Protein AF-A0A1X2IJ43-F1 (afdb_monomer)

Radius of gyration: 24.58 Å; Cα contacts (8 Å, |Δi|>4): 86; chains: 1; bounding box: 70×27×73 Å

Secondary structure (DSSP, 8-state):
-PPPP---TTS-HHHHHHHHHHHHHHHHHHHHHHHHHHHS-HHHHHHHHHHH-TT---SSHHHHHHHHHHHHHHHHHHHHHHHHHHHHT--TTHHHHHHHHHHHHHHHHHHHHHHHHHHHHHHHHHHHHTTS---S-TT-----TTHHHHHHHHHHHIIIIIHHHHHHHHHHHHHHHHHHHHHHHHHHHHHHHHT--

Mean predicted aligned error: 13.13 Å

Structure (mmCIF, N/CA/C/O backbone):
data_AF-A0A1X2IJ43-F1
#
_entry.id   AF-A0A1X2IJ43-F1
#
loop_
_atom_site.group_PDB
_atom_site.id
_atom_site.type_symbol
_atom_site.label_atom_id
_atom_site.label_alt_id
_atom_site.label_comp_id
_atom_site.label_asym_id
_atom_site.label_entity_id
_atom_site.label_seq_id
_atom_site.pdbx_PDB_ins_code
_atom_site.Cartn_x
_atom_site.Cartn_y
_atom_site.Cartn_z
_atom_site.occupancy
_atom_site.B_iso_or_equiv
_atom_site.auth_seq_id
_atom_site.auth_comp_id
_atom_site.auth_asym_id
_atom_site.auth_atom_id
_atom_site.pdbx_PDB_model_num
ATOM 1 N N . MET A 1 1 ? -5.324 -13.827 33.622 1.00 35.94 1 MET A N 1
ATOM 2 C CA . MET A 1 1 ? -4.659 -12.522 33.829 1.00 35.94 1 MET A CA 1
ATOM 3 C C . MET A 1 1 ? -4.116 -12.050 32.489 1.00 35.94 1 MET A C 1
ATOM 5 O O . MET A 1 1 ? -3.106 -12.569 32.036 1.00 35.94 1 MET A O 1
ATOM 9 N N . GLY A 1 2 ? -4.842 -11.166 31.801 1.00 44.34 2 GLY A N 1
ATOM 10 C CA . GLY A 1 2 ? -4.399 -10.603 30.524 1.00 44.34 2 GLY A CA 1
ATOM 11 C C . GLY A 1 2 ? -3.337 -9.533 30.762 1.00 44.34 2 GLY A C 1
ATOM 12 O O . GLY A 1 2 ? -3.554 -8.608 31.542 1.00 44.34 2 GLY A O 1
ATOM 13 N N . SER A 1 3 ? -2.177 -9.676 30.128 1.00 54.75 3 SER A N 1
ATOM 14 C CA . SER A 1 3 ? -1.118 -8.665 30.118 1.00 54.75 3 SER A CA 1
ATOM 15 C C . SER A 1 3 ? -1.666 -7.325 29.615 1.00 54.75 3 SER A C 1
ATOM 17 O O . SER A 1 3 ? -2.206 -7.269 28.508 1.00 54.75 3 SER A O 1
ATOM 19 N N . ARG A 1 4 ? -1.519 -6.254 30.408 1.00 51.41 4 ARG A N 1
ATOM 20 C CA . ARG A 1 4 ? -1.932 -4.896 30.018 1.00 51.41 4 ARG A CA 1
ATOM 21 C C . ARG A 1 4 ? -1.222 -4.503 28.714 1.00 51.41 4 ARG A C 1
ATOM 23 O O . ARG A 1 4 ? 0.007 -4.592 28.664 1.00 51.41 4 ARG A O 1
ATOM 30 N N . PRO A 1 5 ? -1.944 -4.082 27.662 1.00 53.72 5 PRO A N 1
ATOM 31 C CA . PRO A 1 5 ? -1.306 -3.668 26.421 1.00 53.72 5 PRO A CA 1
ATOM 32 C C . PRO A 1 5 ? -0.446 -2.420 26.668 1.00 53.72 5 PRO A C 1
ATOM 34 O O . PRO A 1 5 ? -0.910 -1.445 27.259 1.00 53.72 5 PRO A O 1
ATOM 37 N N . LEU A 1 6 ? 0.813 -2.462 26.219 1.00 52.22 6 LEU A N 1
ATOM 38 C CA . LEU A 1 6 ? 1.743 -1.330 26.254 1.00 52.22 6 LEU A CA 1
ATOM 39 C C . LEU A 1 6 ? 1.101 -0.114 25.571 1.00 52.22 6 LEU A C 1
ATOM 41 O O . LEU A 1 6 ? 0.804 -0.137 24.374 1.00 52.22 6 LEU A O 1
ATOM 45 N N . ILE A 1 7 ? 0.868 0.936 26.358 1.00 49.16 7 ILE A N 1
ATOM 46 C CA . ILE A 1 7 ? 0.220 2.177 25.937 1.00 49.16 7 ILE A CA 1
ATOM 47 C C . ILE A 1 7 ? 1.183 2.938 25.020 1.00 49.16 7 ILE A C 1
ATOM 49 O O . ILE A 1 7 ? 1.989 3.748 25.464 1.00 49.16 7 ILE A O 1
ATOM 53 N N . TYR A 1 8 ? 1.095 2.693 23.715 1.00 49.19 8 TYR A N 1
ATOM 54 C CA . TYR A 1 8 ? 1.646 3.602 22.716 1.00 49.19 8 TYR A CA 1
ATOM 55 C C . TYR A 1 8 ? 0.550 4.595 22.317 1.00 49.19 8 TYR A C 1
ATOM 57 O O . TYR A 1 8 ? -0.189 4.363 21.364 1.00 49.19 8 TYR A O 1
ATOM 65 N N . CYS A 1 9 ? 0.468 5.723 23.028 1.00 45.56 9 CYS A N 1
ATOM 66 C CA . CYS A 1 9 ? -0.446 6.851 22.771 1.00 45.56 9 CYS A CA 1
ATOM 67 C C . CYS A 1 9 ? -0.316 7.515 21.378 1.00 45.56 9 CYS A C 1
ATOM 69 O O . CYS A 1 9 ? -0.955 8.533 21.127 1.00 45.56 9 CYS A O 1
ATOM 71 N N . CYS A 1 10 ? 0.503 6.992 20.460 1.00 48.97 10 CYS A N 1
ATOM 72 C CA . CYS A 1 10 ? 1.094 7.811 19.398 1.00 48.97 10 CYS A CA 1
ATOM 73 C C . CYS A 1 10 ? 0.690 7.452 17.963 1.00 48.97 10 CYS A C 1
ATOM 75 O O . CYS A 1 10 ? 1.359 7.895 17.038 1.00 48.97 10 CYS A O 1
ATOM 77 N N . VAL A 1 11 ? -0.400 6.716 17.733 1.00 53.66 11 VAL A N 1
ATOM 78 C CA . VAL A 1 11 ? -1.142 6.953 16.482 1.00 53.66 11 VAL A CA 1
ATOM 79 C C . VAL A 1 11 ? -2.466 7.588 16.866 1.00 53.66 11 VAL A C 1
ATOM 81 O O . VAL A 1 11 ? -3.454 6.875 17.064 1.00 53.66 11 VAL A O 1
ATOM 84 N N . PRO A 1 12 ? -2.498 8.927 17.042 1.00 66.50 12 PRO A N 1
ATOM 85 C CA . PRO A 1 12 ? -3.766 9.623 17.158 1.00 66.50 12 PRO A CA 1
ATOM 86 C C . PRO A 1 12 ? -4.621 9.194 15.969 1.00 66.50 12 PRO A C 1
ATOM 88 O O . PRO A 1 12 ? -4.111 9.027 14.869 1.00 66.50 12 PRO A O 1
ATOM 91 N N . ARG A 1 13 ? -5.914 8.972 16.188 1.00 70.44 13 ARG A N 1
ATOM 92 C CA . ARG A 1 13 ? -6.902 8.550 15.177 1.00 70.44 13 ARG A CA 1
ATOM 93 C C . ARG A 1 13 ? -6.705 9.189 13.793 1.00 70.44 13 ARG A C 1
ATOM 95 O O . ARG A 1 13 ? -6.872 8.506 12.788 1.00 70.44 13 ARG A O 1
ATOM 102 N N . ALA A 1 14 ? -6.300 10.460 13.760 1.00 76.75 14 ALA A N 1
ATOM 103 C CA . ALA A 1 14 ? -5.905 11.176 12.552 1.00 76.75 14 ALA A CA 1
ATOM 104 C C . ALA A 1 14 ? -4.794 10.462 11.760 1.00 76.75 14 ALA A C 1
ATOM 106 O O . ALA A 1 14 ? -4.945 10.273 10.567 1.00 76.75 14 ALA A O 1
ATOM 107 N N . GLY A 1 15 ? -3.733 9.978 12.406 1.00 78.62 15 GLY A N 1
ATOM 108 C CA . GLY A 1 15 ? -2.659 9.217 11.770 1.00 78.62 15 GLY A CA 1
ATOM 109 C C . GLY A 1 15 ? -3.138 7.919 11.118 1.00 78.62 15 GLY A C 1
ATOM 110 O O . GLY A 1 15 ? -2.782 7.662 9.974 1.00 78.62 15 GLY A O 1
ATOM 111 N N . MET A 1 16 ? -3.999 7.131 11.779 1.00 78.69 16 MET A N 1
ATOM 112 C CA . MET A 1 16 ? -4.565 5.924 11.151 1.00 78.69 16 MET A CA 1
ATOM 113 C C . MET A 1 16 ? -5.413 6.280 9.930 1.00 78.69 16 MET A C 1
ATOM 115 O O . MET A 1 16 ? -5.285 5.632 8.897 1.00 78.69 16 MET A O 1
ATOM 119 N N . MET A 1 17 ? -6.255 7.312 10.036 1.00 84.00 17 MET A N 1
ATOM 120 C CA . MET A 1 17 ? -7.081 7.781 8.923 1.00 84.00 17 MET A CA 1
ATOM 121 C C . MET A 1 17 ? -6.222 8.274 7.757 1.00 84.00 17 MET A C 1
ATOM 123 O O . MET A 1 17 ? -6.401 7.815 6.638 1.00 84.00 17 MET A O 1
ATOM 127 N N . THR A 1 18 ? -5.256 9.153 8.017 1.00 85.88 18 THR A N 1
ATOM 128 C CA . THR A 1 18 ? -4.372 9.719 6.995 1.00 85.88 18 THR A CA 1
ATOM 129 C C . THR A 1 18 ? -3.562 8.631 6.300 1.00 85.88 18 THR A C 1
ATOM 131 O O . THR A 1 18 ? -3.515 8.600 5.077 1.00 85.88 18 THR A O 1
ATOM 134 N N . LEU A 1 19 ? -2.970 7.698 7.049 1.00 83.50 19 LEU A N 1
ATOM 135 C CA . LEU A 1 19 ? -2.156 6.626 6.472 1.00 83.50 19 LEU A CA 1
ATOM 136 C C . LEU A 1 19 ? -2.996 5.633 5.666 1.00 83.50 19 LEU A C 1
ATOM 138 O O . LEU A 1 19 ? -2.624 5.290 4.551 1.00 83.50 19 LEU A O 1
ATOM 142 N N . THR A 1 20 ? -4.145 5.198 6.190 1.00 86.38 20 THR A N 1
ATOM 143 C CA . THR A 1 20 ? -5.038 4.297 5.440 1.00 86.38 20 THR A CA 1
ATOM 144 C C . THR A 1 20 ? -5.637 4.980 4.214 1.00 86.38 20 THR A C 1
ATOM 146 O O . THR A 1 20 ? -5.765 4.344 3.178 1.00 86.38 20 THR A O 1
ATOM 149 N N . PHE A 1 21 ? -5.924 6.280 4.277 1.00 89.25 21 PHE A N 1
ATOM 150 C CA . PHE A 1 21 ? -6.339 7.058 3.112 1.00 89.25 21 PHE A CA 1
ATOM 151 C C . PHE A 1 21 ? -5.238 7.138 2.048 1.00 89.25 21 PHE A C 1
ATOM 153 O O . PHE A 1 21 ? -5.502 6.848 0.884 1.00 89.25 21 PHE A O 1
ATOM 160 N N . TRP A 1 22 ? -4.002 7.464 2.443 1.00 88.12 22 TRP A N 1
ATOM 161 C CA . TRP A 1 22 ? -2.863 7.502 1.523 1.00 88.12 22 TRP A CA 1
ATOM 162 C C . TRP A 1 22 ? -2.595 6.142 0.887 1.00 88.12 22 TRP A C 1
ATOM 164 O O . TRP A 1 22 ? -2.439 6.075 -0.326 1.00 88.12 22 TRP A O 1
ATOM 174 N N . TYR A 1 23 ? -2.613 5.055 1.662 1.00 86.25 23 TYR A N 1
ATOM 175 C CA . TYR A 1 23 ? -2.460 3.717 1.094 1.00 86.25 23 TYR A CA 1
ATOM 176 C C . TYR A 1 23 ? -3.622 3.338 0.172 1.00 86.25 23 TYR A C 1
ATOM 178 O O . TYR A 1 23 ? -3.393 2.722 -0.863 1.00 86.25 23 TYR A O 1
ATOM 186 N N . GLY A 1 24 ? -4.857 3.735 0.488 1.00 87.50 24 GLY A N 1
ATOM 187 C CA . GLY A 1 24 ? -5.989 3.571 -0.427 1.00 87.50 24 GLY A CA 1
ATOM 188 C C . GLY A 1 24 ? -5.734 4.265 -1.766 1.00 87.50 24 GLY A C 1
ATOM 189 O O . GLY A 1 24 ? -5.860 3.641 -2.820 1.00 87.50 24 GLY A O 1
ATOM 190 N N . LEU A 1 25 ? -5.276 5.522 -1.721 1.00 87.56 25 LEU A N 1
ATOM 191 C CA . LEU A 1 25 ? -4.920 6.293 -2.912 1.00 87.56 25 LEU A CA 1
ATOM 192 C C . LEU A 1 25 ? -3.783 5.656 -3.712 1.00 87.56 25 LEU A C 1
ATOM 194 O O . LEU A 1 25 ? -3.892 5.591 -4.929 1.00 87.56 25 LEU A O 1
ATOM 198 N N . THR A 1 26 ? -2.720 5.159 -3.074 1.00 83.25 26 THR A N 1
ATOM 199 C CA . THR A 1 26 ? -1.593 4.560 -3.812 1.00 83.25 26 THR A CA 1
ATOM 200 C C . THR A 1 26 ? -1.998 3.300 -4.574 1.00 83.25 26 THR A C 1
ATOM 202 O O . THR A 1 26 ? -1.535 3.107 -5.691 1.00 83.25 26 THR A O 1
ATOM 205 N N . HIS A 1 27 ? -2.893 2.471 -4.021 1.00 81.69 27 HIS A N 1
ATOM 206 C CA . HIS A 1 27 ? -3.399 1.289 -4.737 1.00 81.69 27 HIS A CA 1
ATOM 207 C C . HIS A 1 27 ? -4.373 1.666 -5.863 1.00 81.69 27 HIS A C 1
ATOM 209 O O . HIS A 1 27 ? -4.464 0.963 -6.864 1.00 81.69 27 HIS A O 1
ATOM 215 N N . TRP A 1 28 ? -5.084 2.789 -5.731 1.00 81.94 28 TRP A N 1
ATOM 216 C CA . TRP A 1 28 ? -5.953 3.315 -6.788 1.00 81.94 28 TRP A CA 1
ATOM 217 C C . TRP A 1 28 ? -5.195 4.104 -7.861 1.00 81.94 28 TRP A C 1
ATOM 219 O O . TRP A 1 28 ? -5.675 4.220 -8.985 1.00 81.94 28 TRP A O 1
ATOM 229 N N . PHE A 1 29 ? -4.007 4.624 -7.556 1.00 77.31 29 PHE A N 1
ATOM 230 C CA . PHE A 1 29 ? -3.202 5.384 -8.510 1.00 77.31 29 PHE A CA 1
ATOM 231 C C . PHE A 1 29 ? -2.789 4.535 -9.722 1.00 77.31 29 PHE A C 1
ATOM 233 O O . PHE A 1 29 ? -2.820 5.030 -10.845 1.00 77.31 29 PHE A O 1
ATOM 240 N N . GLY A 1 30 ? -2.510 3.240 -9.526 1.00 67.62 30 GLY A N 1
ATOM 241 C CA . GLY A 1 30 ? -2.270 2.307 -10.634 1.00 67.62 30 GLY A CA 1
ATOM 242 C C . GLY A 1 30 ? -3.456 2.213 -11.603 1.00 67.62 30 GLY A C 1
ATOM 243 O O . GLY A 1 30 ? -3.269 2.228 -12.815 1.00 67.62 30 GLY A O 1
ATOM 244 N N . LEU A 1 31 ? -4.689 2.241 -11.087 1.00 68.12 31 LEU A N 1
ATOM 245 C CA . LEU A 1 31 ? -5.899 2.256 -11.916 1.00 68.12 31 LEU A CA 1
ATOM 246 C C . LEU A 1 31 ? -6.091 3.580 -12.647 1.00 68.12 31 LEU A C 1
ATOM 248 O O . LEU A 1 31 ? -6.601 3.582 -13.760 1.00 68.12 31 LEU A O 1
ATOM 252 N N . PHE A 1 32 ? -5.685 4.699 -12.046 1.00 69.88 32 PHE A N 1
ATOM 253 C CA . PHE A 1 32 ? -5.695 5.991 -12.728 1.00 69.88 32 PHE A CA 1
ATOM 254 C C . PHE A 1 32 ? -4.740 5.984 -13.927 1.00 69.88 32 PHE A C 1
ATOM 256 O O . PHE A 1 32 ? -5.116 6.437 -15.004 1.00 69.88 32 PHE A O 1
ATOM 263 N N . ILE A 1 33 ? -3.549 5.395 -13.771 1.00 69.19 33 ILE A N 1
ATOM 264 C CA . ILE A 1 33 ? -2.612 5.195 -14.882 1.00 69.19 33 ILE A CA 1
ATOM 265 C C . ILE A 1 33 ? -3.231 4.284 -15.949 1.00 69.19 33 ILE A C 1
ATOM 267 O O . ILE A 1 33 ? -3.236 4.657 -17.115 1.00 69.19 33 ILE A O 1
ATOM 271 N N . ILE A 1 34 ? -3.821 3.145 -15.575 1.00 67.88 34 ILE A N 1
ATOM 272 C CA . ILE A 1 34 ? -4.476 2.233 -16.531 1.00 67.88 34 ILE A CA 1
ATOM 273 C C . ILE A 1 34 ? -5.639 2.919 -17.257 1.00 67.88 34 ILE A C 1
ATOM 275 O O . ILE A 1 34 ? -5.764 2.793 -18.469 1.00 67.88 34 ILE A O 1
ATOM 279 N N . ALA A 1 35 ? -6.472 3.682 -16.550 1.00 70.88 35 ALA A N 1
ATOM 280 C CA . ALA A 1 35 ? -7.581 4.420 -17.147 1.00 70.88 35 ALA A CA 1
ATOM 281 C C . ALA A 1 35 ? -7.091 5.486 -18.138 1.00 70.88 35 ALA A C 1
ATOM 283 O O . ALA A 1 35 ? -7.687 5.648 -19.200 1.00 70.88 35 ALA A O 1
ATOM 284 N N . ILE A 1 36 ? -5.984 6.171 -17.824 1.00 73.25 36 ILE A N 1
ATOM 285 C CA . ILE A 1 36 ? -5.318 7.077 -18.765 1.00 73.25 36 ILE A CA 1
ATOM 286 C C . ILE A 1 36 ? -4.818 6.294 -19.980 1.00 73.25 36 ILE A C 1
ATOM 288 O O . ILE A 1 36 ? -5.098 6.697 -21.103 1.00 73.25 36 ILE A O 1
ATOM 292 N N . LEU A 1 37 ? -4.140 5.163 -19.779 1.00 65.94 37 LEU A N 1
ATOM 293 C CA . LEU A 1 37 ? -3.613 4.340 -20.870 1.00 65.94 37 LEU A CA 1
ATOM 294 C C . LEU A 1 37 ? -4.722 3.807 -21.789 1.00 65.94 37 LEU A C 1
ATOM 296 O O . LEU A 1 37 ? -4.549 3.811 -23.000 1.00 65.94 37 LEU A O 1
ATOM 300 N N . LEU A 1 38 ? -5.875 3.421 -21.236 1.00 68.69 38 LEU A N 1
ATOM 301 C CA . LEU A 1 38 ? -7.055 2.990 -21.998 1.00 68.69 38 LEU A CA 1
ATOM 302 C C . LEU A 1 38 ? -7.777 4.143 -22.709 1.00 68.69 38 LEU A C 1
ATOM 304 O O . LEU A 1 38 ? -8.568 3.898 -23.615 1.00 68.69 38 LEU A O 1
ATOM 308 N N . SER A 1 39 ? -7.536 5.390 -22.295 1.00 76.06 39 SER A N 1
ATOM 309 C CA . SER A 1 39 ? -8.071 6.586 -22.960 1.00 76.06 39 SER A CA 1
ATOM 310 C C . SER A 1 39 ? -7.199 7.083 -24.119 1.00 76.06 39 SER A C 1
ATOM 312 O O . SER A 1 39 ? -7.614 7.982 -24.852 1.00 76.06 39 SER A O 1
ATOM 314 N N . LEU A 1 40 ? -6.001 6.513 -24.286 1.00 77.75 40 LEU A N 1
ATOM 315 C CA . LEU A 1 40 ? -5.116 6.801 -25.410 1.00 77.75 40 LEU A CA 1
ATOM 316 C C . LEU A 1 40 ? -5.647 6.156 -26.696 1.00 77.75 40 LEU A C 1
ATOM 318 O O . LEU A 1 40 ? -6.323 5.127 -26.663 1.00 77.75 40 LEU A O 1
ATOM 322 N N . SER A 1 41 ? -5.308 6.739 -27.849 1.00 77.25 41 SER A N 1
ATOM 323 C CA . SER A 1 41 ? -5.529 6.054 -29.126 1.00 77.25 41 SER A CA 1
ATOM 324 C C . SER A 1 41 ? -4.666 4.790 -29.210 1.00 77.25 41 SER A C 1
ATOM 326 O O . SER A 1 41 ? -3.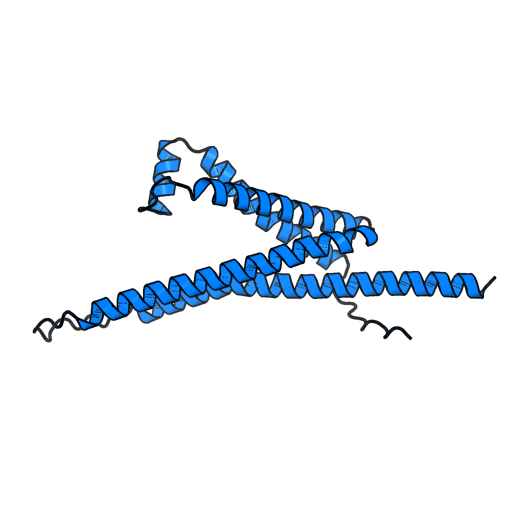624 4.691 -28.561 1.00 77.25 41 SER A O 1
ATOM 328 N N . GLU A 1 42 ? -5.069 3.826 -30.038 1.00 73.62 42 GLU A N 1
ATOM 329 C CA . GLU A 1 42 ? -4.359 2.548 -30.201 1.00 73.62 42 GLU A CA 1
ATOM 330 C C . GLU A 1 42 ? -2.868 2.744 -30.548 1.00 73.62 42 GLU A C 1
ATOM 332 O O . GLU A 1 42 ? -1.999 2.085 -29.980 1.00 73.62 42 GLU A O 1
ATOM 337 N N . GLU A 1 43 ? -2.550 3.738 -31.385 1.00 73.19 43 GLU A N 1
ATOM 338 C CA . GLU A 1 43 ? -1.171 4.110 -31.735 1.00 73.19 43 GLU A CA 1
ATOM 339 C C . GLU A 1 43 ? -0.364 4.634 -30.537 1.00 73.19 43 GLU A C 1
ATOM 341 O O . GLU A 1 43 ? 0.803 4.280 -30.361 1.00 73.19 43 GLU A O 1
ATOM 346 N N . GLN A 1 44 ? -0.978 5.464 -29.690 1.00 74.06 44 GLN A N 1
ATOM 347 C CA . GLN A 1 44 ? -0.339 6.012 -28.493 1.00 74.06 44 GLN A CA 1
ATOM 348 C C . GLN A 1 44 ? -0.125 4.929 -27.435 1.00 74.06 44 GLN A C 1
ATOM 350 O O . GLN A 1 44 ? 0.931 4.883 -26.807 1.00 74.06 44 GLN A O 1
ATOM 355 N N . PHE A 1 45 ? -1.097 4.033 -27.266 1.00 70.12 45 PHE A N 1
ATOM 356 C CA . PHE A 1 45 ? -0.985 2.895 -26.363 1.00 70.12 45 PHE A CA 1
ATOM 357 C C . PHE A 1 45 ? 0.146 1.949 -26.789 1.00 70.12 45 PHE A C 1
ATOM 359 O O . PHE A 1 45 ? 0.994 1.604 -25.968 1.00 70.12 45 PHE A O 1
ATOM 366 N N . LEU A 1 46 ? 0.221 1.592 -28.077 1.00 67.31 46 LEU A N 1
ATOM 367 C CA . LEU A 1 46 ? 1.296 0.757 -28.624 1.00 67.31 46 LEU A CA 1
ATOM 368 C C . LEU A 1 46 ? 2.674 1.425 -28.500 1.00 67.31 46 LEU A C 1
ATOM 370 O O . LEU A 1 46 ? 3.656 0.745 -28.201 1.00 67.31 46 LEU A O 1
ATOM 374 N N . TRP A 1 47 ? 2.757 2.748 -28.678 1.00 72.56 47 TRP A N 1
ATOM 375 C CA . TRP A 1 47 ? 3.994 3.505 -28.467 1.00 72.56 47 TRP A CA 1
ATOM 376 C C . TRP A 1 47 ? 4.454 3.472 -27.003 1.00 72.56 47 TRP A C 1
ATOM 378 O O . TRP A 1 47 ? 5.616 3.163 -26.743 1.00 72.56 47 TRP A O 1
ATOM 388 N N . VAL A 1 48 ? 3.550 3.723 -26.046 1.00 64.62 48 VAL A N 1
ATOM 389 C CA . VAL A 1 48 ? 3.865 3.635 -24.609 1.00 64.62 48 VAL A CA 1
ATOM 390 C C . VAL A 1 48 ? 4.264 2.210 -24.235 1.00 64.62 48 VAL A C 1
ATOM 392 O O . VAL A 1 48 ? 5.273 2.016 -23.560 1.00 64.62 48 VAL A O 1
ATOM 395 N N . LYS A 1 49 ? 3.521 1.208 -24.716 1.00 65.69 49 LYS A N 1
ATOM 396 C CA . LYS A 1 49 ? 3.804 -0.200 -24.440 1.00 65.69 49 LYS A CA 1
ATOM 397 C C . LYS A 1 49 ? 5.202 -0.596 -24.922 1.00 65.69 49 LYS A C 1
ATOM 399 O O . LYS A 1 49 ? 5.952 -1.180 -24.156 1.00 65.69 49 LYS A O 1
ATOM 404 N N . LYS A 1 50 ? 5.592 -0.184 -26.132 1.00 65.19 50 LYS A N 1
ATOM 405 C CA . LYS A 1 50 ? 6.919 -0.460 -26.707 1.00 65.19 50 LYS A CA 1
ATOM 406 C C . LYS A 1 50 ? 8.079 0.208 -25.954 1.00 65.19 50 LYS A C 1
ATOM 408 O O . LYS A 1 50 ? 9.207 -0.266 -26.037 1.00 65.19 50 LYS A O 1
ATOM 413 N N . ILE A 1 51 ? 7.825 1.315 -25.252 1.00 67.00 51 ILE A N 1
ATOM 414 C CA . ILE A 1 51 ? 8.822 1.968 -24.385 1.00 67.00 51 ILE A CA 1
ATOM 415 C C . ILE A 1 51 ? 8.980 1.213 -23.066 1.00 67.00 51 ILE A C 1
ATOM 417 O O . ILE A 1 51 ? 10.091 1.117 -22.551 1.00 67.00 51 ILE A O 1
ATOM 421 N N . VAL A 1 52 ? 7.869 0.732 -22.506 1.00 61.44 52 VAL A N 1
ATOM 422 C CA . VAL A 1 52 ? 7.844 0.069 -21.198 1.00 61.44 52 VAL A CA 1
ATOM 423 C C . VAL A 1 52 ? 8.340 -1.371 -21.296 1.00 61.44 52 VAL A C 1
ATOM 425 O O . VAL A 1 52 ? 9.122 -1.785 -20.446 1.00 61.44 52 VAL A O 1
ATOM 428 N N . ASP A 1 53 ? 7.927 -2.102 -22.330 1.00 62.53 53 ASP A N 1
ATOM 429 C CA . ASP A 1 53 ? 8.351 -3.478 -22.564 1.00 62.53 53 ASP A CA 1
ATOM 430 C C . ASP A 1 53 ? 8.477 -3.770 -24.076 1.00 62.53 53 ASP A C 1
ATOM 432 O O . ASP A 1 53 ? 7.480 -4.023 -24.763 1.00 62.53 53 ASP A O 1
ATOM 436 N N . PRO A 1 54 ? 9.692 -3.656 -24.643 1.00 59.25 54 PRO A N 1
ATOM 437 C CA . PRO A 1 54 ? 9.917 -3.825 -26.075 1.00 59.25 54 PRO A CA 1
ATOM 438 C C . PRO A 1 54 ? 9.823 -5.282 -26.561 1.00 59.25 54 PRO A C 1
ATOM 440 O O . PRO A 1 54 ? 9.674 -5.476 -27.770 1.00 59.25 54 PRO A O 1
ATOM 443 N N . ASP A 1 55 ? 9.881 -6.275 -25.662 1.00 58.16 55 ASP A N 1
ATOM 444 C CA . ASP A 1 55 ? 9.936 -7.711 -25.993 1.00 58.16 55 ASP A CA 1
ATOM 445 C C . ASP A 1 55 ? 8.630 -8.474 -25.673 1.00 58.16 55 ASP A C 1
ATOM 447 O O . ASP A 1 55 ? 8.544 -9.683 -25.905 1.00 58.16 55 ASP A O 1
ATOM 451 N N . ASP A 1 56 ? 7.601 -7.783 -25.174 1.00 58.50 56 ASP A N 1
ATOM 452 C CA . ASP A 1 56 ? 6.366 -8.397 -24.681 1.00 58.50 56 ASP A CA 1
ATOM 453 C C . ASP A 1 56 ? 5.523 -9.037 -25.805 1.00 58.50 56 ASP A C 1
ATOM 455 O O . ASP A 1 56 ? 4.888 -8.358 -26.625 1.00 58.50 56 ASP A O 1
ATOM 459 N N . GLN A 1 57 ? 5.498 -10.373 -25.843 1.00 55.28 57 GLN A N 1
ATOM 460 C CA . GLN A 1 57 ? 4.563 -11.139 -26.663 1.00 55.28 57 GLN A CA 1
ATOM 461 C C . GLN A 1 57 ? 3.267 -11.322 -25.881 1.00 55.28 57 GLN A C 1
ATOM 463 O O . GLN A 1 57 ? 3.246 -11.989 -24.856 1.00 55.28 57 GLN A O 1
ATOM 468 N N . LEU A 1 58 ? 2.181 -10.753 -26.406 1.00 50.94 58 LEU A N 1
ATOM 469 C CA . LEU A 1 58 ? 0.829 -10.795 -25.848 1.00 50.94 58 LEU A CA 1
ATOM 470 C C . LEU A 1 58 ? 0.351 -12.254 -25.634 1.00 50.94 58 LEU A C 1
ATOM 472 O O . LEU A 1 58 ? -0.295 -12.833 -26.506 1.00 50.94 58 LEU A O 1
ATOM 476 N N . GLY A 1 59 ? 0.686 -12.876 -24.504 1.00 51.19 59 GLY A N 1
ATOM 477 C CA . GLY A 1 59 ? 0.398 -14.287 -24.248 1.00 51.19 59 GLY A CA 1
ATOM 478 C C . GLY A 1 59 ? 0.382 -14.611 -22.759 1.00 51.19 59 GLY A C 1
ATOM 479 O O . GLY A 1 59 ? 1.313 -14.251 -22.061 1.00 51.19 59 GLY A O 1
ATOM 480 N N . GLU A 1 60 ? -0.695 -15.276 -22.315 1.00 51.34 60 GLU A N 1
ATOM 481 C CA . GLU A 1 60 ? -1.021 -15.816 -20.970 1.00 51.34 60 GLU A CA 1
ATOM 482 C C . GLU A 1 60 ? -0.879 -14.899 -19.732 1.00 51.34 60 GLU A C 1
ATOM 484 O O . GLU A 1 60 ? -1.757 -14.938 -18.865 1.00 51.34 60 GLU A O 1
ATOM 489 N N . ASP A 1 61 ? 0.108 -14.011 -19.671 1.00 57.22 61 ASP A N 1
ATOM 490 C CA . ASP A 1 61 ? 0.386 -13.104 -18.550 1.00 57.22 61 ASP A CA 1
ATOM 491 C C . ASP A 1 61 ? -0.708 -12.039 -18.358 1.00 57.22 61 ASP A C 1
ATOM 493 O O . ASP A 1 61 ? -0.962 -11.572 -17.248 1.00 57.22 61 ASP A O 1
ATOM 497 N N . THR A 1 62 ? -1.490 -11.757 -19.404 1.00 62.31 62 THR A N 1
ATOM 498 C CA . THR A 1 62 ? -2.543 -10.730 -19.374 1.00 62.31 62 THR A CA 1
ATOM 499 C C . THR A 1 62 ? -3.633 -11.026 -18.336 1.00 62.31 62 THR A C 1
ATOM 501 O O . THR A 1 62 ? -4.185 -10.109 -17.731 1.00 62.31 62 THR A O 1
ATOM 504 N N . LEU A 1 63 ? -3.967 -12.303 -18.101 1.00 61.75 63 LEU A N 1
ATOM 505 C CA . LEU A 1 63 ? -4.988 -12.672 -17.112 1.00 61.75 63 LEU A CA 1
ATOM 506 C C . LEU A 1 63 ? -4.482 -12.483 -15.675 1.00 61.75 63 LEU A C 1
ATOM 508 O O . LEU A 1 63 ? -5.251 -12.063 -14.808 1.00 61.75 63 LEU A O 1
ATOM 512 N N . LEU A 1 64 ? -3.200 -12.762 -15.428 1.00 64.94 64 LEU A N 1
ATOM 513 C CA . LEU A 1 64 ? -2.565 -12.521 -14.134 1.00 64.94 64 LEU A CA 1
ATOM 514 C C . LEU A 1 64 ? -2.465 -11.020 -13.847 1.00 64.94 64 LEU A C 1
ATOM 516 O O . LEU A 1 64 ? -2.796 -10.607 -12.736 1.00 64.94 64 LEU A O 1
ATOM 520 N N . ASP A 1 65 ? -2.154 -10.205 -14.854 1.00 67.19 65 ASP A N 1
ATOM 521 C CA . ASP A 1 65 ? -2.116 -8.744 -14.730 1.00 67.19 65 ASP A CA 1
ATOM 522 C C . ASP A 1 65 ? -3.491 -8.148 -14.390 1.00 67.19 65 ASP A C 1
ATOM 524 O O . ASP A 1 65 ? -3.614 -7.276 -13.523 1.00 67.19 65 ASP A O 1
ATOM 528 N N . TYR A 1 66 ? -4.566 -8.645 -15.017 1.00 66.06 66 TYR A N 1
ATOM 529 C CA . TYR A 1 66 ? -5.930 -8.226 -14.674 1.00 66.06 66 TYR A CA 1
ATOM 530 C C . TYR A 1 66 ? -6.326 -8.637 -13.250 1.00 66.06 66 TYR A C 1
ATOM 532 O O . TYR A 1 66 ? -6.987 -7.865 -12.546 1.00 66.06 66 TYR A O 1
ATOM 540 N N . LEU A 1 67 ? -5.934 -9.839 -12.813 1.00 69.69 67 LEU A N 1
ATOM 541 C CA . LEU A 1 67 ? -6.181 -10.309 -11.449 1.00 69.69 67 LEU A CA 1
ATOM 542 C C . LEU A 1 67 ? -5.402 -9.489 -10.415 1.00 69.69 67 LEU A C 1
ATOM 544 O O . LEU A 1 67 ? -5.971 -9.157 -9.374 1.00 69.69 67 LEU A O 1
ATOM 548 N N . ASP A 1 68 ? -4.156 -9.113 -10.706 1.00 73.44 68 ASP A N 1
ATOM 549 C CA . ASP A 1 68 ? -3.354 -8.243 -9.842 1.00 73.44 68 ASP A CA 1
ATOM 550 C C . ASP A 1 68 ? -3.961 -6.834 -9.744 1.00 73.44 68 ASP A C 1
ATOM 552 O O . ASP A 1 68 ? -4.128 -6.292 -8.648 1.00 73.44 68 ASP A O 1
ATOM 556 N N . CYS A 1 69 ? -4.437 -6.277 -10.863 1.00 72.81 69 CYS A N 1
ATOM 557 C CA . CYS A 1 69 ? -5.169 -5.008 -10.866 1.00 72.81 69 CYS A CA 1
ATOM 558 C C . CYS A 1 69 ? -6.443 -5.065 -10.009 1.00 72.81 69 CYS A C 1
ATOM 560 O O . CYS A 1 69 ? -6.735 -4.139 -9.243 1.00 72.81 69 CYS A O 1
ATOM 562 N N . LEU A 1 70 ? -7.206 -6.158 -10.104 1.00 77.94 70 LEU A N 1
ATOM 563 C CA . LEU A 1 70 ? -8.408 -6.363 -9.298 1.00 77.94 70 LEU A CA 1
ATOM 564 C C . LEU A 1 70 ? -8.065 -6.540 -7.812 1.00 77.94 70 LEU A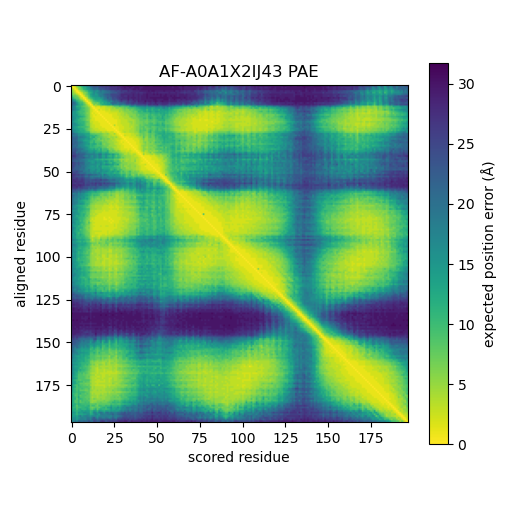 C 1
ATOM 566 O O . LEU A 1 70 ? -8.750 -5.978 -6.953 1.00 77.94 70 LEU A O 1
ATOM 570 N N . ALA A 1 71 ? -6.990 -7.261 -7.493 1.00 81.25 71 ALA A N 1
ATOM 571 C CA . ALA A 1 71 ? -6.493 -7.399 -6.128 1.00 81.25 71 ALA A CA 1
ATOM 572 C C . ALA A 1 71 ? -6.085 -6.035 -5.547 1.00 81.25 71 ALA A C 1
ATOM 574 O O . ALA A 1 71 ? -6.527 -5.681 -4.449 1.00 81.25 71 ALA A O 1
ATOM 575 N N . CYS A 1 72 ? -5.349 -5.221 -6.310 1.00 81.75 72 CYS A N 1
ATOM 576 C CA . CYS A 1 72 ? -4.993 -3.850 -5.948 1.00 81.75 72 CYS A CA 1
ATOM 577 C C . CYS A 1 72 ? -6.234 -2.986 -5.681 1.00 81.75 72 CYS A C 1
ATOM 579 O O . CYS A 1 72 ? -6.282 -2.259 -4.685 1.00 81.75 72 CYS A O 1
ATOM 581 N N . PHE A 1 73 ? -7.276 -3.103 -6.510 1.00 83.19 73 PHE A N 1
ATOM 582 C CA . PHE A 1 73 ? -8.538 -2.389 -6.309 1.00 83.19 73 PHE A CA 1
ATOM 583 C C . PHE A 1 73 ? -9.221 -2.770 -4.990 1.00 83.19 73 PHE A C 1
ATOM 585 O O . PHE A 1 73 ? -9.590 -1.893 -4.199 1.00 83.19 73 PHE A O 1
ATOM 592 N N . VAL A 1 74 ? -9.366 -4.074 -4.735 1.00 86.81 74 VAL A N 1
ATOM 593 C CA . VAL A 1 74 ? -10.008 -4.603 -3.523 1.00 86.81 74 VAL A CA 1
ATOM 594 C C . VAL A 1 74 ? -9.230 -4.187 -2.273 1.00 86.81 74 VAL A C 1
ATOM 596 O O . VAL A 1 74 ? -9.832 -3.744 -1.291 1.00 86.81 74 VAL A O 1
ATOM 599 N N . ILE A 1 75 ? -7.898 -4.260 -2.316 1.00 87.81 75 ILE A N 1
ATOM 600 C CA . ILE A 1 75 ? -7.019 -3.818 -1.225 1.00 87.81 75 ILE A CA 1
ATOM 601 C C . ILE A 1 75 ? -7.154 -2.306 -1.002 1.00 87.81 75 ILE A C 1
ATOM 603 O O . ILE A 1 75 ? -7.338 -1.865 0.135 1.00 87.81 75 ILE A O 1
ATOM 607 N N . GLY A 1 76 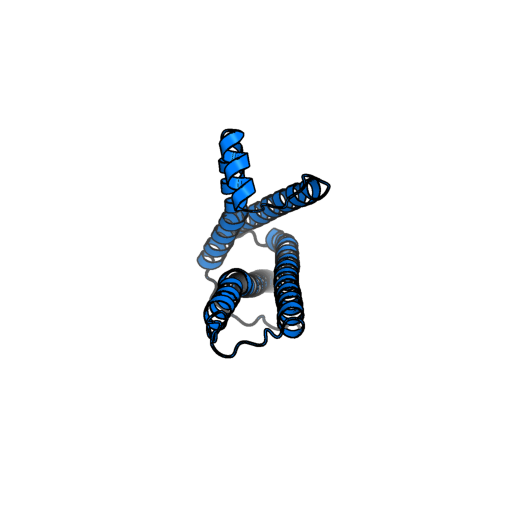? -7.147 -1.500 -2.066 1.00 88.56 76 GLY A N 1
ATOM 608 C CA . GLY A 1 76 ? -7.360 -0.054 -1.980 1.00 88.56 76 GLY A CA 1
ATOM 609 C C . GLY A 1 76 ? -8.709 0.304 -1.349 1.00 88.56 76 GLY A C 1
ATOM 610 O O . GLY A 1 76 ? -8.781 1.156 -0.459 1.00 88.56 76 GLY A O 1
ATOM 611 N N . TYR A 1 77 ? -9.776 -0.410 -1.721 1.00 89.62 77 TYR A N 1
ATOM 612 C CA . TYR A 1 77 ? -11.088 -0.245 -1.096 1.00 89.62 77 TYR A CA 1
ATOM 613 C C . TYR A 1 77 ? -11.076 -0.647 0.386 1.00 89.62 77 TYR A C 1
ATOM 615 O O . TYR A 1 77 ? -11.644 0.060 1.219 1.00 89.62 77 TYR A O 1
ATOM 623 N N . ALA A 1 78 ? -10.386 -1.732 0.750 1.00 90.38 78 ALA A N 1
ATOM 624 C CA . ALA A 1 78 ? -10.218 -2.141 2.145 1.00 90.38 78 ALA A CA 1
ATOM 625 C C . ALA A 1 78 ? -9.508 -1.058 2.982 1.00 90.38 78 ALA A C 1
ATOM 627 O O . ALA A 1 78 ? -9.905 -0.799 4.123 1.00 90.38 78 ALA A O 1
ATOM 628 N N . TYR A 1 79 ? -8.515 -0.372 2.407 1.00 90.00 79 TYR A N 1
ATOM 629 C CA . TYR A 1 79 ? -7.847 0.776 3.022 1.00 90.00 79 TYR A CA 1
ATOM 630 C C . TYR A 1 79 ? -8.789 1.968 3.235 1.00 90.00 79 TYR A C 1
ATOM 632 O O . TYR A 1 79 ? -8.878 2.484 4.355 1.00 90.00 79 TYR A O 1
ATOM 640 N N . PHE A 1 80 ? -9.565 2.362 2.221 1.00 91.31 80 PHE A N 1
ATOM 641 C CA . PHE A 1 80 ? -10.568 3.422 2.376 1.00 91.31 80 PHE A CA 1
ATOM 642 C C . PHE A 1 80 ? -11.657 3.059 3.383 1.00 91.31 80 PHE A C 1
ATOM 644 O O . PHE A 1 80 ? -12.049 3.889 4.207 1.00 91.31 80 PHE A O 1
ATOM 651 N N . TYR A 1 81 ? -12.114 1.808 3.375 1.00 90.25 81 TYR A N 1
ATOM 652 C CA . TYR A 1 81 ? -13.102 1.336 4.330 1.00 90.25 81 TYR A CA 1
ATOM 653 C C . TYR A 1 81 ? -12.545 1.340 5.758 1.00 90.25 81 TYR A C 1
ATOM 655 O O . TYR A 1 81 ? -13.248 1.737 6.689 1.00 90.25 81 TYR A O 1
ATOM 663 N N . MET A 1 82 ? -11.262 1.012 5.951 1.00 86.75 82 MET A N 1
ATOM 664 C CA . MET A 1 82 ? -10.623 1.169 7.257 1.00 86.75 82 MET A CA 1
ATOM 665 C C . MET A 1 82 ? -10.540 2.641 7.684 1.00 86.75 82 MET A C 1
ATOM 667 O O . MET A 1 82 ? -10.830 2.942 8.844 1.00 86.75 82 MET A O 1
ATOM 671 N N . CYS A 1 83 ? -10.217 3.562 6.770 1.00 88.75 83 CYS A N 1
ATOM 672 C CA . CYS A 1 83 ? -10.243 5.000 7.050 1.00 88.75 83 CYS A CA 1
ATOM 673 C C . CYS A 1 83 ? -11.640 5.450 7.513 1.00 88.75 83 CYS A C 1
ATOM 675 O O . CYS A 1 83 ? -11.783 6.091 8.560 1.00 88.75 83 CYS A O 1
ATOM 677 N N . TYR A 1 84 ? -12.687 5.025 6.800 1.00 89.56 84 TYR A N 1
ATOM 678 C CA . TYR A 1 84 ? -14.078 5.287 7.167 1.00 89.56 84 TYR A CA 1
ATOM 679 C C . TYR A 1 84 ? -14.444 4.711 8.544 1.00 89.56 84 TYR A C 1
ATOM 681 O O . TYR A 1 84 ? -15.065 5.393 9.361 1.00 89.56 84 TYR A O 1
ATOM 689 N N . LEU A 1 85 ? -14.036 3.479 8.852 1.00 87.12 85 LEU A N 1
ATOM 690 C CA . LEU A 1 85 ? -14.302 2.845 10.146 1.00 87.12 85 LEU A CA 1
ATOM 691 C C . LEU A 1 85 ? -13.549 3.520 11.299 1.00 87.12 85 LEU A C 1
ATOM 693 O O . LEU A 1 85 ? -14.125 3.718 12.375 1.00 87.12 85 LEU A O 1
ATOM 697 N N . ALA A 1 86 ? -12.301 3.938 11.074 1.00 83.88 86 ALA A N 1
ATOM 698 C CA . ALA A 1 86 ? -11.520 4.731 12.021 1.00 83.88 86 ALA A CA 1
ATOM 699 C C . ALA A 1 86 ? -12.163 6.111 12.260 1.00 83.88 86 ALA A C 1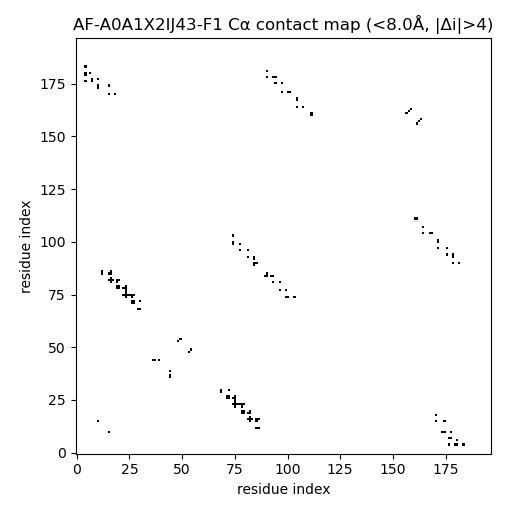
ATOM 701 O O . ALA A 1 86 ? -12.233 6.594 13.399 1.00 83.88 86 ALA A O 1
ATOM 702 N N . TYR A 1 87 ? -12.726 6.719 11.212 1.00 85.62 87 TYR A N 1
ATOM 703 C CA . TYR A 1 87 ? -13.548 7.917 11.331 1.00 85.62 87 TYR A CA 1
ATOM 704 C C . TYR A 1 87 ? -14.839 7.648 12.119 1.00 85.62 87 TYR A C 1
ATOM 706 O O . TYR A 1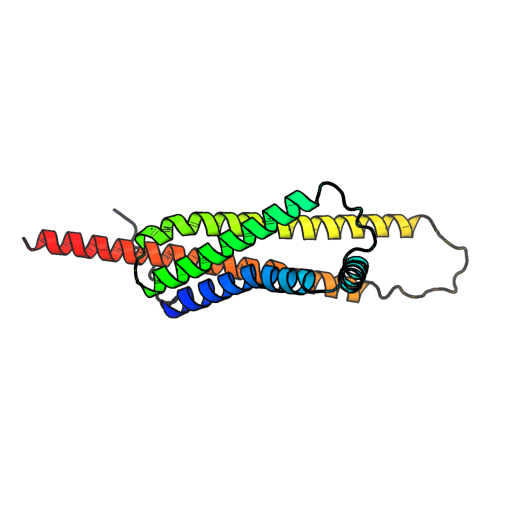 87 ? -15.143 8.384 13.051 1.00 85.62 87 TYR A O 1
ATOM 714 N N . LYS A 1 88 ? -15.576 6.569 11.854 1.00 87.19 88 LYS A N 1
ATOM 715 C CA . LYS A 1 88 ? -16.808 6.229 12.593 1.00 87.19 88 LYS A CA 1
ATOM 716 C C . LYS A 1 88 ? -16.573 5.636 13.988 1.00 87.19 88 LYS A C 1
ATOM 718 O O . LYS A 1 88 ? -17.540 5.404 14.706 1.00 87.19 88 LYS A O 1
ATOM 723 N N . ARG A 1 89 ? -15.317 5.416 14.399 1.00 78.62 89 ARG A N 1
ATOM 724 C CA . ARG A 1 89 ? -14.934 4.769 15.672 1.00 78.62 89 ARG A CA 1
ATOM 725 C C . ARG A 1 89 ? -15.499 3.346 15.826 1.00 78.62 89 ARG A C 1
ATOM 727 O O . ARG A 1 89 ? -15.717 2.876 16.946 1.00 78.62 89 ARG A O 1
ATOM 734 N N . ASN A 1 90 ? -15.724 2.647 14.714 1.00 80.38 90 ASN A N 1
ATOM 735 C CA . ASN A 1 90 ? -16.239 1.282 14.726 1.00 80.38 90 ASN A CA 1
ATOM 736 C C . ASN A 1 90 ? -15.105 0.274 14.494 1.00 80.38 90 ASN A C 1
ATOM 738 O O . ASN A 1 90 ? -14.762 -0.039 13.359 1.00 80.38 90 ASN A O 1
ATOM 742 N N . PHE A 1 91 ? -14.529 -0.231 15.589 1.00 76.12 91 PHE A N 1
ATOM 743 C CA . PHE A 1 91 ? -13.311 -1.053 15.560 1.00 76.12 91 PHE A CA 1
ATOM 744 C C . PHE A 1 91 ? -13.550 -2.564 15.401 1.00 76.12 91 PHE A C 1
ATOM 746 O O . PHE A 1 91 ? -12.640 -3.270 14.980 1.00 76.12 91 PHE A O 1
ATOM 753 N N . LYS A 1 92 ? -14.769 -3.070 15.646 1.00 76.19 92 LYS A N 1
ATOM 754 C CA . LYS A 1 92 ? -15.099 -4.504 15.483 1.00 76.19 92 LYS A CA 1
ATOM 755 C C . LYS A 1 92 ? -14.781 -5.053 14.075 1.00 76.19 92 LYS A C 1
ATOM 757 O O . LYS A 1 92 ? -14.131 -6.092 13.981 1.00 76.19 92 LYS A O 1
ATOM 762 N N . PRO A 1 93 ? -15.191 -4.393 12.971 1.00 80.56 93 PRO A N 1
ATOM 763 C CA . PRO A 1 93 ? -14.873 -4.867 11.620 1.00 80.56 93 PRO A CA 1
ATOM 764 C C . PRO A 1 93 ? -13.401 -4.673 11.221 1.00 80.56 93 PRO A C 1
ATOM 766 O O . PRO A 1 93 ? -12.943 -5.314 10.277 1.00 80.56 93 PRO A O 1
ATOM 769 N N . ILE A 1 94 ? -12.640 -3.840 11.939 1.00 79.62 94 ILE A N 1
ATOM 770 C CA . ILE A 1 94 ? -11.246 -3.523 11.596 1.00 79.62 94 ILE A CA 1
ATOM 771 C C . ILE A 1 94 ? -10.341 -4.753 11.762 1.00 79.62 94 ILE A C 1
ATOM 773 O O . ILE A 1 94 ? -9.448 -4.958 10.945 1.00 79.62 94 ILE A O 1
ATOM 777 N N . ASN A 1 95 ? -10.634 -5.644 12.716 1.00 77.50 95 ASN A N 1
ATOM 778 C CA . ASN A 1 95 ? -9.912 -6.916 12.858 1.00 77.50 95 ASN A CA 1
ATOM 779 C C . ASN A 1 95 ? -10.008 -7.802 11.610 1.00 77.50 95 ASN A C 1
ATOM 781 O O . ASN A 1 95 ? -9.035 -8.459 11.256 1.00 77.50 95 ASN A O 1
ATOM 785 N N . LYS A 1 96 ? -11.152 -7.798 10.910 1.00 83.44 96 LYS A N 1
ATOM 786 C CA . LYS A 1 96 ? -11.298 -8.549 9.654 1.00 83.44 96 LYS A CA 1
ATOM 787 C C . LYS A 1 96 ? -10.476 -7.917 8.528 1.00 83.44 96 LYS A C 1
ATOM 789 O O . LYS A 1 96 ? -9.844 -8.629 7.757 1.00 83.44 96 LYS A O 1
ATOM 794 N N . LEU A 1 97 ? -10.433 -6.586 8.470 1.00 85.44 97 LEU A N 1
ATOM 795 C CA . LEU A 1 97 ? -9.639 -5.849 7.481 1.00 85.44 97 LEU A CA 1
ATOM 796 C C . LEU A 1 97 ? -8.129 -6.019 7.676 1.00 85.44 97 LEU A C 1
ATOM 798 O O . LEU A 1 97 ? -7.386 -5.981 6.701 1.00 85.44 97 LEU A O 1
ATOM 802 N N . LEU A 1 98 ? -7.667 -6.281 8.902 1.00 85.12 98 LEU A N 1
ATOM 803 C CA . LEU A 1 98 ? -6.258 -6.597 9.144 1.00 85.12 98 LEU A CA 1
ATOM 804 C C . LEU A 1 98 ? -5.791 -7.853 8.393 1.00 85.12 98 LEU A C 1
ATOM 806 O O . LEU A 1 98 ? -4.616 -7.919 8.049 1.00 85.12 98 LEU A O 1
ATOM 810 N N . TYR A 1 99 ? -6.664 -8.821 8.091 1.00 85.19 99 TYR A N 1
ATOM 811 C CA . TYR A 1 99 ? -6.270 -9.976 7.273 1.00 85.19 99 TYR A CA 1
ATOM 812 C C . TYR A 1 99 ? -5.970 -9.580 5.826 1.00 85.19 99 TYR A C 1
ATOM 814 O O . TYR A 1 99 ? -4.984 -10.051 5.270 1.00 85.19 99 TYR A O 1
ATOM 822 N N . PHE A 1 100 ? -6.751 -8.662 5.246 1.00 84.94 100 PHE A N 1
ATOM 823 C CA . PHE A 1 100 ? -6.460 -8.108 3.919 1.00 84.94 100 PHE A CA 1
ATOM 824 C C . PHE A 1 100 ? -5.125 -7.361 3.909 1.00 84.94 100 PHE A C 1
ATOM 826 O O . PHE A 1 100 ? -4.346 -7.501 2.976 1.00 84.94 100 PHE A O 1
ATOM 833 N N . PHE A 1 101 ? -4.819 -6.621 4.975 1.00 86.56 101 PHE A N 1
ATOM 834 C CA . PHE A 1 101 ? -3.550 -5.895 5.071 1.00 86.56 101 PHE A CA 1
ATOM 835 C C . PHE A 1 101 ? -2.363 -6.824 5.307 1.00 86.56 101 PHE A C 1
ATOM 837 O O . PHE A 1 101 ? -1.271 -6.566 4.818 1.00 86.56 101 PHE A O 1
ATOM 844 N N . ALA A 1 102 ? -2.563 -7.916 6.044 1.00 86.69 102 ALA A N 1
ATOM 845 C CA . ALA A 1 102 ? -1.550 -8.951 6.173 1.00 86.69 102 ALA A CA 1
ATOM 846 C C . ALA A 1 102 ? -1.283 -9.634 4.821 1.00 86.69 102 ALA A C 1
ATOM 848 O O . ALA A 1 102 ? -0.125 -9.870 4.496 1.00 86.69 102 ALA A O 1
ATOM 849 N N . ALA A 1 103 ? -2.323 -9.895 4.023 1.00 86.94 103 ALA A N 1
ATOM 850 C CA . ALA A 1 103 ? -2.170 -10.422 2.669 1.00 86.94 103 ALA A CA 1
ATOM 851 C C . ALA A 1 103 ? -1.421 -9.440 1.749 1.00 86.94 103 ALA A C 1
ATOM 853 O O . ALA A 1 103 ? -0.485 -9.856 1.075 1.00 86.94 103 ALA A O 1
ATOM 854 N N . ASP A 1 104 ? -1.750 -8.143 1.795 1.00 86.38 104 ASP A N 1
ATOM 855 C CA . ASP A 1 104 ? -1.021 -7.086 1.069 1.00 86.38 104 ASP A CA 1
ATOM 856 C C . ASP A 1 104 ? 0.461 -7.010 1.484 1.00 86.38 104 ASP A C 1
ATOM 858 O O . ASP A 1 104 ? 1.350 -6.878 0.647 1.00 86.38 104 ASP A O 1
ATOM 862 N N . LEU A 1 105 ? 0.764 -7.170 2.777 1.00 88.38 105 LEU A N 1
ATOM 863 C CA . LEU A 1 105 ? 2.149 -7.259 3.244 1.00 88.38 105 LEU A CA 1
ATOM 864 C C . LEU A 1 105 ? 2.862 -8.499 2.688 1.00 88.38 105 LEU A C 1
ATOM 866 O O . LEU A 1 105 ? 3.991 -8.393 2.222 1.00 88.38 105 LEU A O 1
ATOM 870 N N . VAL A 1 106 ? 2.228 -9.673 2.709 1.00 88.31 106 VAL A N 1
ATOM 871 C CA . VAL A 1 106 ? 2.824 -10.893 2.138 1.00 88.31 106 VAL A CA 1
ATOM 872 C C . VAL A 1 106 ? 3.074 -10.725 0.637 1.00 88.31 106 VAL A C 1
ATOM 874 O O . VAL A 1 106 ? 4.149 -11.082 0.157 1.00 88.31 106 VAL A O 1
ATOM 877 N N . TRP A 1 107 ? 2.133 -10.114 -0.085 1.00 84.62 107 TRP A N 1
ATOM 878 C CA . TRP A 1 107 ? 2.290 -9.783 -1.500 1.00 84.62 107 TRP A CA 1
ATOM 879 C C . TRP A 1 107 ? 3.475 -8.841 -1.742 1.00 84.62 107 TRP A C 1
ATOM 881 O O . TRP A 1 107 ? 4.332 -9.118 -2.580 1.00 84.62 107 TRP A O 1
ATOM 891 N N . GLY A 1 108 ? 3.601 -7.786 -0.931 1.00 81.88 108 GLY A N 1
ATOM 892 C CA . GLY A 1 108 ? 4.731 -6.858 -0.985 1.00 81.88 108 GLY A CA 1
ATOM 893 C C . GLY A 1 108 ? 6.092 -7.533 -0.779 1.00 81.88 108 GLY A C 1
ATOM 894 O O . GLY A 1 108 ? 7.053 -7.180 -1.461 1.00 81.88 108 GLY A O 1
ATOM 895 N N . VAL A 1 109 ? 6.182 -8.541 0.099 1.00 85.50 109 VAL A N 1
ATOM 896 C CA . VAL A 1 109 ? 7.402 -9.361 0.242 1.00 85.50 109 VAL A CA 1
ATOM 897 C C . VAL A 1 109 ? 7.698 -10.119 -1.051 1.00 85.50 109 VAL A C 1
ATOM 899 O O . VAL A 1 109 ? 8.848 -10.142 -1.484 1.00 85.50 109 VAL A O 1
ATOM 902 N N . GLY A 1 110 ? 6.676 -10.699 -1.685 1.00 83.38 110 GLY A N 1
ATOM 903 C CA . GLY A 1 110 ? 6.805 -11.379 -2.975 1.00 83.38 110 GLY A CA 1
ATOM 904 C C . GLY A 1 110 ? 7.382 -10.469 -4.061 1.00 83.38 110 GLY A C 1
ATOM 905 O O . GLY A 1 110 ? 8.354 -10.844 -4.712 1.00 83.38 110 GLY A O 1
ATOM 906 N N . ILE A 1 111 ? 6.855 -9.248 -4.194 1.00 79.69 111 ILE A N 1
ATOM 907 C CA . ILE A 1 111 ? 7.355 -8.248 -5.155 1.00 79.69 111 ILE A CA 1
ATOM 908 C C . ILE A 1 111 ? 8.82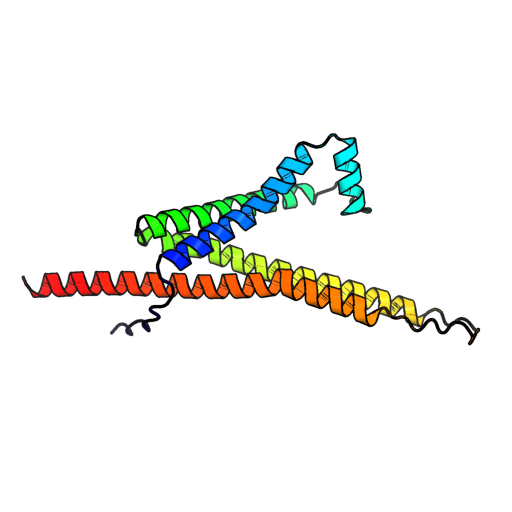7 -7.916 -4.890 1.00 79.69 111 ILE A C 1
ATOM 910 O O . ILE A 1 111 ? 9.635 -7.918 -5.816 1.00 79.69 111 ILE A O 1
ATOM 914 N N . ILE A 1 112 ? 9.199 -7.669 -3.629 1.00 79.94 112 ILE A N 1
ATOM 915 C CA . ILE A 1 112 ? 10.591 -7.368 -3.263 1.00 79.94 112 ILE A CA 1
ATOM 916 C C . ILE A 1 112 ? 11.508 -8.546 -3.614 1.00 79.94 112 ILE A C 1
ATOM 918 O O . ILE A 1 112 ? 12.581 -8.339 -4.176 1.00 79.94 112 ILE A O 1
ATOM 922 N N . LEU A 1 113 ? 11.094 -9.782 -3.321 1.00 80.31 113 LEU A N 1
ATOM 923 C CA . LEU A 1 113 ? 11.875 -10.978 -3.641 1.00 80.31 113 LEU A CA 1
ATOM 924 C C . LEU A 1 113 ? 12.043 -11.172 -5.152 1.00 80.31 113 LEU A C 1
ATOM 926 O O . LEU A 1 113 ? 13.144 -11.498 -5.591 1.00 80.31 113 LEU A O 1
ATOM 930 N N . MET A 1 114 ? 10.991 -10.945 -5.944 1.00 78.44 114 MET A N 1
ATOM 931 C CA . MET A 1 114 ? 11.063 -11.011 -7.408 1.00 78.44 114 MET A CA 1
ATOM 932 C C . MET A 1 114 ? 11.981 -9.929 -7.980 1.00 78.44 114 MET A C 1
ATOM 934 O O . MET A 1 114 ? 12.821 -10.237 -8.824 1.00 78.44 114 MET A O 1
ATOM 938 N N . ALA A 1 115 ? 11.890 -8.694 -7.478 1.00 72.06 115 ALA A N 1
ATOM 939 C CA . ALA A 1 115 ? 12.776 -7.606 -7.882 1.00 72.06 115 ALA A CA 1
ATOM 940 C C . ALA A 1 115 ? 14.247 -7.947 -7.591 1.00 72.06 115 ALA A C 1
ATOM 942 O O . ALA A 1 115 ? 15.091 -7.873 -8.481 1.00 72.06 115 ALA A O 1
ATOM 943 N N . VAL A 1 116 ? 14.549 -8.419 -6.376 1.00 76.31 116 VAL A N 1
ATOM 944 C CA . VAL A 1 116 ? 15.905 -8.856 -5.999 1.00 76.31 116 VAL A CA 1
ATOM 945 C C . VAL A 1 116 ? 16.378 -10.027 -6.866 1.00 76.31 116 VAL A C 1
ATOM 947 O O . VAL A 1 116 ? 17.529 -10.045 -7.300 1.00 76.31 116 VAL A O 1
ATOM 950 N N . HIS A 1 117 ? 15.507 -11.001 -7.142 1.00 77.38 117 HIS A N 1
ATOM 951 C CA . HIS A 1 117 ? 15.842 -12.147 -7.985 1.00 77.38 117 HIS A CA 1
ATOM 952 C C . HIS A 1 117 ? 16.177 -11.732 -9.424 1.00 77.38 117 HIS A C 1
ATOM 954 O O . HIS A 1 117 ? 17.173 -12.204 -9.976 1.00 77.38 117 HIS A O 1
ATOM 960 N N . ASN A 1 118 ? 15.381 -10.839 -10.018 1.00 73.62 118 ASN A N 1
ATOM 961 C CA . ASN A 1 118 ? 15.598 -10.343 -11.376 1.00 73.62 118 ASN A CA 1
ATOM 962 C C . ASN A 1 118 ? 16.914 -9.568 -11.491 1.00 73.62 118 ASN A C 1
ATOM 964 O O . ASN A 1 118 ? 17.700 -9.843 -12.397 1.00 73.62 118 ASN A O 1
ATOM 968 N N . GLU A 1 119 ? 17.214 -8.693 -10.530 1.00 72.31 119 GLU A N 1
ATOM 969 C CA . GLU A 1 119 ? 18.493 -7.973 -10.484 1.00 72.31 119 GLU A CA 1
ATOM 970 C C . GLU A 1 119 ? 19.687 -8.930 -10.357 1.00 72.31 119 GLU A C 1
ATOM 972 O O . GLU A 1 119 ? 20.687 -8.807 -11.072 1.00 72.31 119 GLU A O 1
ATOM 977 N N . PHE A 1 120 ? 19.573 -9.955 -9.506 1.00 70.56 120 PHE A N 1
ATOM 978 C CA . PHE A 1 120 ? 20.633 -10.951 -9.340 1.00 70.56 120 PHE A CA 1
ATOM 979 C C . PHE A 1 120 ? 20.848 -11.784 -10.613 1.00 70.56 120 PHE A C 1
ATOM 981 O O . PHE A 1 120 ? 21.984 -12.052 -11.011 1.00 70.56 120 PHE A O 1
ATOM 988 N N . LYS A 1 121 ? 19.759 -12.168 -11.290 1.00 71.06 121 LYS A N 1
ATOM 989 C CA . LYS A 1 121 ? 19.794 -12.908 -12.558 1.00 71.06 121 LYS A CA 1
ATOM 990 C C . LYS A 1 121 ? 20.423 -12.082 -13.682 1.00 71.06 121 LYS A C 1
ATOM 992 O O . LYS A 1 121 ? 21.209 -12.631 -14.453 1.00 71.06 121 LYS A O 1
ATOM 997 N N . ASN A 1 122 ? 20.112 -10.789 -13.762 1.00 66.94 122 ASN A N 1
ATOM 998 C CA . ASN A 1 122 ? 20.680 -9.880 -14.759 1.00 66.94 122 ASN A CA 1
ATOM 999 C C . ASN A 1 122 ? 22.176 -9.638 -14.508 1.00 66.94 122 ASN A C 1
ATOM 1001 O O . ASN A 1 122 ? 22.982 -9.801 -15.423 1.00 66.94 122 ASN A O 1
ATOM 1005 N N . THR A 1 123 ? 22.570 -9.423 -13.249 1.00 65.25 123 THR A N 1
ATOM 1006 C CA . THR A 1 123 ? 23.983 -9.272 -12.850 1.00 65.25 123 THR A CA 1
ATOM 1007 C C . THR A 1 123 ? 24.819 -10.523 -13.176 1.00 65.25 123 THR A C 1
ATOM 1009 O O . THR A 1 123 ? 25.950 -10.430 -13.651 1.00 65.25 123 THR A O 1
ATOM 1012 N N . MET A 1 124 ? 24.262 -11.723 -12.965 1.00 59.22 1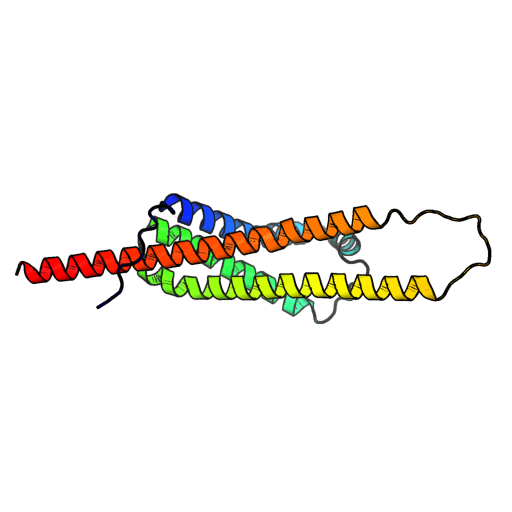24 MET A N 1
ATOM 1013 C CA . MET A 1 124 ? 24.914 -13.003 -13.292 1.00 59.22 124 MET A CA 1
ATOM 1014 C C . MET A 1 124 ? 25.005 -13.292 -14.799 1.00 59.22 124 MET A C 1
ATOM 1016 O O . MET A 1 124 ? 25.844 -14.088 -15.226 1.00 59.22 124 MET A O 1
ATOM 1020 N N . LYS A 1 125 ? 24.122 -12.704 -15.615 1.00 56.59 125 LYS A N 1
ATOM 1021 C CA . LYS A 1 125 ? 24.195 -12.808 -17.079 1.00 56.59 125 LYS A CA 1
ATOM 1022 C C . LYS A 1 125 ? 25.294 -11.908 -17.636 1.00 56.59 125 LYS A C 1
ATOM 1024 O O . LYS A 1 125 ? 26.074 -12.375 -18.458 1.00 56.59 125 LYS A O 1
ATOM 1029 N N . GLU A 1 126 ? 25.397 -10.672 -17.157 1.00 54.69 126 GLU A N 1
ATOM 1030 C CA . GLU A 1 126 ? 26.444 -9.736 -17.582 1.00 54.69 126 GLU A CA 1
ATOM 1031 C C . GLU A 1 126 ? 27.850 -10.234 -17.222 1.00 54.69 126 GLU A C 1
ATOM 1033 O O . GLU A 1 126 ? 28.742 -10.189 -18.065 1.00 54.69 126 GLU A O 1
ATOM 1038 N N . SER A 1 127 ? 28.040 -10.813 -16.029 1.00 50.84 127 SER A N 1
ATOM 1039 C CA . SER A 1 127 ? 29.345 -11.343 -15.598 1.00 50.84 127 SER A CA 1
ATOM 1040 C C . SER A 1 127 ? 29.840 -12.540 -16.420 1.00 50.84 127 SER A C 1
ATOM 1042 O O . SER A 1 127 ? 31.043 -12.785 -16.486 1.00 50.84 127 SER A O 1
ATOM 1044 N N . LYS A 1 128 ? 28.941 -13.277 -17.088 1.00 42.88 128 LYS A N 1
ATOM 1045 C CA . LYS A 1 128 ? 29.310 -14.341 -18.040 1.00 42.88 128 LYS A CA 1
ATOM 1046 C C . LYS A 1 128 ? 29.723 -13.806 -19.411 1.00 42.88 128 LYS A C 1
ATOM 1048 O O . LYS A 1 128 ? 30.469 -14.485 -20.110 1.00 42.88 128 LYS A O 1
ATOM 1053 N N . ILE A 1 129 ? 29.247 -12.623 -19.796 1.00 50.19 129 ILE A N 1
ATOM 1054 C CA . ILE A 1 129 ? 29.561 -12.003 -21.091 1.00 50.19 129 ILE A CA 1
ATOM 1055 C C . ILE A 1 129 ? 30.959 -11.364 -21.044 1.00 50.19 129 ILE A C 1
ATOM 1057 O O . ILE A 1 129 ? 31.683 -11.411 -22.031 1.00 50.19 129 ILE A O 1
ATOM 1061 N N . THR A 1 130 ? 31.409 -10.876 -19.883 1.00 46.72 130 THR A N 1
ATOM 1062 C CA . THR A 1 130 ? 32.712 -10.194 -19.743 1.00 46.72 130 THR A CA 1
ATOM 1063 C C . THR A 1 130 ? 33.940 -11.119 -19.713 1.00 46.72 130 THR A C 1
ATOM 1065 O O . THR A 1 130 ? 35.060 -10.626 -19.787 1.00 46.72 130 THR A O 1
ATOM 1068 N N . VAL A 1 131 ? 33.780 -12.445 -19.587 1.00 48.03 131 VAL A N 1
ATOM 1069 C CA . VAL A 1 131 ? 34.918 -13.380 -19.406 1.00 48.03 131 VAL A CA 1
ATOM 1070 C C . VAL A 1 131 ? 35.334 -14.095 -20.703 1.00 48.03 131 VAL A C 1
ATOM 1072 O O . VAL A 1 131 ? 36.437 -14.629 -20.771 1.00 48.03 131 VAL A O 1
ATOM 1075 N N . ASN A 1 132 ? 34.505 -14.079 -21.754 1.00 47.84 132 ASN A N 1
ATOM 1076 C CA . ASN A 1 132 ? 34.751 -14.864 -22.976 1.00 47.84 132 ASN A CA 1
ATOM 1077 C C . ASN A 1 132 ? 35.278 -14.068 -24.181 1.00 47.84 132 ASN A C 1
ATOM 1079 O O . ASN A 1 132 ? 35.580 -14.673 -25.207 1.00 47.84 132 ASN A O 1
ATOM 1083 N N . GLU A 1 133 ? 35.452 -12.753 -24.068 1.00 48.50 133 GLU A N 1
ATOM 1084 C CA . GLU A 1 133 ? 36.101 -11.941 -25.100 1.00 48.50 133 GLU A CA 1
ATOM 1085 C C . GLU A 1 133 ? 37.264 -11.166 -24.473 1.00 48.50 133 GLU A C 1
ATOM 1087 O O . GLU A 1 133 ? 37.080 -10.093 -23.905 1.00 48.50 133 GLU A O 1
ATOM 1092 N N . LEU A 1 134 ? 38.480 -11.717 -24.561 1.00 49.56 134 LEU A N 1
ATOM 1093 C CA . LEU A 1 134 ? 39.699 -10.906 -24.524 1.00 49.56 134 LEU A CA 1
ATOM 1094 C C . LEU A 1 134 ? 40.011 -10.469 -25.965 1.00 49.56 134 LEU A C 1
ATOM 1096 O O . LEU A 1 134 ? 40.392 -11.324 -26.766 1.00 49.56 134 LEU A O 1
ATOM 1100 N N . PRO A 1 135 ? 39.915 -9.177 -26.321 1.00 48.38 135 PRO A N 1
ATOM 1101 C CA . PRO A 1 135 ? 40.551 -8.654 -27.521 1.00 48.38 135 PRO A CA 1
ATOM 1102 C C . PRO A 1 135 ? 42.025 -8.327 -27.222 1.00 48.38 135 PRO A C 1
ATOM 1104 O O . PRO A 1 135 ? 42.346 -7.754 -26.183 1.00 48.38 135 PRO A O 1
ATOM 1107 N N . GLU A 1 136 ? 42.919 -8.649 -28.156 1.00 54.78 136 GLU A N 1
ATOM 1108 C CA . GLU A 1 136 ? 44.382 -8.467 -28.087 1.00 54.78 136 GLU A CA 1
ATOM 1109 C C . GLU A 1 136 ? 44.884 -6.999 -28.098 1.00 54.78 136 GLU A C 1
ATOM 1111 O O . GLU A 1 136 ? 46.051 -6.762 -28.404 1.00 54.78 136 GLU A O 1
ATOM 1116 N N . ASP A 1 137 ? 44.070 -5.989 -27.765 1.00 50.03 137 ASP A N 1
ATOM 1117 C CA . ASP A 1 137 ? 44.451 -4.579 -27.969 1.00 50.03 137 ASP A CA 1
ATOM 1118 C C . ASP A 1 137 ? 44.412 -3.729 -26.672 1.00 50.03 137 ASP A C 1
ATOM 1120 O O . ASP A 1 137 ? 43.333 -3.406 -26.163 1.00 50.03 137 ASP A O 1
ATOM 1124 N N . PRO A 1 138 ? 45.567 -3.307 -26.111 1.00 48.25 138 PRO A N 1
ATOM 1125 C CA . PRO A 1 138 ? 45.661 -2.677 -24.790 1.00 48.25 138 PRO A CA 1
ATOM 1126 C C . PRO A 1 138 ? 45.341 -1.166 -24.786 1.00 48.25 138 PRO A C 1
ATOM 1128 O O . PRO A 1 138 ? 45.809 -0.436 -23.914 1.00 48.25 138 PRO A O 1
ATOM 1131 N N . LYS A 1 139 ? 44.577 -0.647 -25.759 1.00 48.62 139 LYS A N 1
ATOM 1132 C CA . LYS A 1 139 ? 44.279 0.800 -25.877 1.00 48.62 139 LYS A CA 1
ATOM 1133 C C . LYS A 1 139 ? 42.814 1.207 -25.711 1.00 48.62 139 LYS A C 1
ATOM 1135 O O . LYS A 1 139 ? 42.519 2.397 -25.786 1.00 48.62 139 LYS A O 1
ATOM 1140 N N . LYS A 1 140 ? 41.906 0.282 -25.400 1.00 40.78 140 LYS A N 1
ATOM 1141 C CA . LYS A 1 140 ? 40.518 0.603 -25.018 1.00 40.78 140 LYS A CA 1
ATOM 1142 C C . LYS A 1 140 ? 40.248 0.239 -23.563 1.00 40.78 140 LYS A C 1
ATOM 1144 O O . LYS A 1 140 ? 39.428 -0.615 -23.256 1.00 40.78 140 LYS A O 1
ATOM 1149 N N . TYR A 1 141 ? 40.915 0.931 -22.648 1.00 46.41 141 TYR A N 1
ATOM 1150 C CA . TYR A 1 141 ? 40.414 1.028 -21.280 1.00 46.41 141 TYR A CA 1
ATOM 1151 C C . TYR A 1 141 ? 39.408 2.180 -21.222 1.00 46.41 141 TYR A C 1
ATOM 1153 O O . TYR A 1 141 ? 39.676 3.230 -20.643 1.00 46.41 141 TYR A O 1
ATOM 1161 N N . GLU A 1 142 ? 38.236 1.993 -21.833 1.00 44.03 142 GLU A N 1
ATOM 1162 C CA . GLU A 1 142 ? 37.049 2.636 -21.278 1.00 44.03 142 GLU A CA 1
ATOM 1163 C C . GLU A 1 142 ? 36.789 1.906 -19.966 1.00 44.03 142 GLU A C 1
ATOM 1165 O O . GLU A 1 142 ? 36.231 0.812 -19.932 1.00 44.03 142 GLU A O 1
ATOM 1170 N N . VAL A 1 143 ? 37.323 2.465 -18.879 1.00 43.16 143 VAL A N 1
ATOM 1171 C CA . VAL A 1 143 ? 36.969 2.065 -17.521 1.00 43.16 143 VAL A CA 1
ATOM 1172 C C . VAL A 1 143 ? 35.449 2.125 -17.467 1.00 43.16 143 VAL A C 1
ATOM 1174 O O . VAL A 1 143 ? 34.887 3.216 -17.484 1.00 43.16 143 VAL A O 1
ATOM 1177 N N . GLN A 1 144 ? 34.789 0.967 -17.495 1.00 46.72 144 GLN A N 1
ATOM 1178 C CA . GLN A 1 144 ? 33.339 0.869 -17.426 1.00 46.72 144 GLN A CA 1
ATOM 1179 C C . GLN A 1 144 ? 32.876 1.535 -16.129 1.00 46.72 144 GLN A C 1
ATOM 1181 O O . GLN A 1 144 ? 32.909 0.950 -15.045 1.00 46.72 144 GLN A O 1
ATOM 1186 N N . VAL A 1 145 ? 32.427 2.782 -16.244 1.00 42.97 145 VAL A N 1
ATOM 1187 C CA . VAL A 1 145 ? 31.760 3.552 -15.191 1.00 42.97 145 VAL A CA 1
ATOM 1188 C C . VAL A 1 145 ? 30.312 3.046 -15.046 1.00 42.97 145 VAL A C 1
ATOM 1190 O O . VAL A 1 145 ? 29.369 3.822 -14.962 1.00 42.97 145 VAL A O 1
ATOM 1193 N N . GLU A 1 146 ? 30.096 1.727 -15.051 1.00 52.16 146 GLU A N 1
ATOM 1194 C CA . GLU A 1 146 ? 28.769 1.116 -14.862 1.00 52.16 146 GLU A CA 1
ATOM 1195 C C . GLU A 1 146 ? 28.391 0.975 -13.383 1.00 52.16 146 GLU A C 1
ATOM 1197 O O . GLU A 1 146 ? 27.217 0.854 -13.030 1.00 52.16 146 GLU A O 1
ATOM 1202 N N . THR A 1 147 ? 29.379 1.027 -12.491 1.00 54.06 147 THR A N 1
ATOM 1203 C CA . THR A 1 147 ? 29.187 0.869 -11.047 1.00 54.06 147 THR A CA 1
ATOM 1204 C C . THR A 1 147 ? 28.244 1.919 -10.437 1.00 54.06 147 THR A C 1
ATOM 1206 O O . THR A 1 147 ? 27.296 1.511 -9.766 1.00 54.06 147 THR A O 1
ATOM 1209 N N . PRO A 1 148 ? 28.393 3.243 -10.660 1.00 54.50 148 PRO A N 1
ATOM 1210 C CA . PRO A 1 148 ? 27.536 4.227 -9.992 1.00 54.50 148 PRO A CA 1
ATOM 1211 C C . PRO A 1 148 ? 26.073 4.190 -10.458 1.00 54.50 148 PRO A C 1
ATOM 1213 O O . PRO A 1 148 ? 25.182 4.444 -9.650 1.00 54.50 148 PRO A O 1
ATOM 1216 N N . ILE A 1 149 ? 25.803 3.829 -11.719 1.00 58.88 149 ILE A N 1
ATOM 1217 C CA . ILE A 1 149 ? 24.434 3.741 -12.255 1.00 58.88 149 ILE A CA 1
ATOM 1218 C C . ILE A 1 149 ? 23.706 2.527 -11.664 1.00 58.88 149 ILE A C 1
ATOM 1220 O O . ILE A 1 149 ? 22.572 2.661 -11.204 1.00 58.88 149 ILE A O 1
ATOM 1224 N N . LYS A 1 150 ? 24.375 1.368 -11.581 1.00 62.59 150 LYS A N 1
ATOM 1225 C CA . LYS A 1 150 ? 23.823 0.156 -10.948 1.00 62.59 150 LYS A CA 1
ATOM 1226 C C . LYS A 1 150 ? 23.574 0.357 -9.450 1.00 62.59 150 LYS A C 1
ATOM 1228 O O . LYS A 1 150 ? 22.499 0.019 -8.958 1.00 62.59 150 LYS A O 1
ATOM 1233 N N . PHE A 1 151 ? 24.503 0.995 -8.731 1.00 65.12 151 PHE A N 1
ATOM 1234 C CA . PHE A 1 151 ? 24.281 1.369 -7.327 1.00 65.12 151 PHE A CA 1
ATOM 1235 C C . PHE A 1 151 ? 23.121 2.363 -7.163 1.00 65.12 151 PHE A C 1
ATOM 1237 O O . PHE A 1 151 ? 22.333 2.220 -6.228 1.00 65.12 151 PHE A O 1
ATOM 1244 N N . GLY A 1 152 ? 22.976 3.327 -8.078 1.00 70.06 152 GLY A N 1
ATOM 1245 C CA . GLY A 1 152 ? 21.847 4.259 -8.103 1.00 70.06 152 GLY A CA 1
ATOM 1246 C C . GLY A 1 152 ? 20.500 3.563 -8.317 1.00 70.06 152 GLY A C 1
ATOM 1247 O O . GLY A 1 152 ? 19.553 3.847 -7.589 1.00 70.06 152 GLY A O 1
ATOM 1248 N N . LEU A 1 153 ? 20.425 2.611 -9.252 1.00 67.12 153 LEU A N 1
ATOM 1249 C CA . LEU A 1 153 ? 19.224 1.812 -9.525 1.00 67.12 153 LEU A CA 1
ATOM 1250 C C . LEU A 1 153 ? 18.832 0.925 -8.340 1.00 67.12 153 LEU A C 1
ATOM 1252 O O . LEU A 1 153 ? 17.675 0.938 -7.930 1.00 67.12 153 LEU A O 1
ATOM 1256 N N . ILE A 1 154 ? 19.787 0.217 -7.732 1.00 69.94 154 ILE A N 1
ATOM 1257 C CA . ILE A 1 154 ? 19.533 -0.616 -6.544 1.00 69.94 154 ILE A CA 1
ATOM 1258 C C . ILE A 1 154 ? 19.064 0.249 -5.367 1.00 69.94 154 ILE A C 1
ATOM 1260 O O . ILE A 1 154 ? 18.111 -0.104 -4.670 1.00 69.94 154 ILE A O 1
ATOM 1264 N N . PHE A 1 155 ? 19.703 1.402 -5.152 1.00 74.62 155 PHE A N 1
ATOM 1265 C CA . PHE A 1 155 ? 19.293 2.351 -4.121 1.00 74.62 155 PHE A CA 1
ATOM 1266 C C . PHE A 1 155 ? 17.886 2.907 -4.385 1.00 74.62 155 PHE A C 1
ATOM 1268 O O . PHE A 1 155 ? 17.079 3.015 -3.460 1.00 74.62 155 PHE A O 1
ATOM 1275 N N . TRP A 1 156 ? 17.559 3.199 -5.644 1.00 74.69 156 TRP A N 1
ATOM 1276 C CA . TRP A 1 156 ? 16.231 3.649 -6.045 1.00 74.69 156 TRP A CA 1
ATOM 1277 C C . TRP A 1 156 ? 15.166 2.568 -5.835 1.00 74.69 156 TRP A C 1
ATOM 1279 O O . TRP A 1 156 ? 14.139 2.843 -5.218 1.00 74.69 156 TRP A O 1
ATOM 1289 N N . LEU A 1 157 ? 15.429 1.325 -6.247 1.00 69.94 157 LEU A N 1
ATOM 1290 C CA . LEU A 1 157 ? 14.554 0.173 -6.001 1.00 69.94 157 LEU A CA 1
ATOM 1291 C C . LEU A 1 157 ? 14.326 -0.051 -4.501 1.00 69.94 157 LEU A C 1
ATOM 1293 O O . LEU A 1 157 ? 13.199 -0.300 -4.069 1.00 69.94 157 LEU A O 1
ATOM 1297 N N . PHE A 1 158 ? 15.372 0.098 -3.686 1.00 74.88 158 PHE A N 1
ATOM 1298 C CA . PHE A 1 158 ? 15.264 0.022 -2.232 1.00 74.88 158 PHE A CA 1
ATOM 1299 C C . PHE A 1 158 ? 14.349 1.121 -1.670 1.00 74.88 158 PHE A C 1
ATOM 1301 O O . PHE A 1 158 ? 13.439 0.836 -0.888 1.00 74.88 158 PHE A O 1
ATOM 1308 N N . LEU A 1 159 ? 14.537 2.374 -2.092 1.00 78.38 159 LEU A N 1
ATOM 1309 C CA . LEU A 1 159 ? 13.673 3.481 -1.679 1.00 78.38 159 LEU A CA 1
ATOM 1310 C C . LEU A 1 159 ? 12.231 3.318 -2.166 1.00 78.38 159 LEU A C 1
ATOM 1312 O O . LEU A 1 159 ? 11.311 3.703 -1.451 1.00 78.38 159 LEU A O 1
ATOM 1316 N N . TRP A 1 160 ? 12.026 2.745 -3.349 1.00 73.88 160 TRP A N 1
ATOM 1317 C CA . TRP A 1 160 ? 10.707 2.625 -3.961 1.00 73.88 160 TRP A CA 1
ATOM 1318 C C . TRP A 1 160 ? 9.897 1.440 -3.430 1.00 73.88 160 TRP A C 1
ATOM 1320 O O . TRP A 1 160 ? 8.684 1.546 -3.268 1.00 73.88 160 TRP A O 1
ATOM 1330 N N . HIS A 1 161 ? 10.545 0.320 -3.105 1.00 76.06 161 HIS A N 1
ATOM 1331 C CA . HIS A 1 161 ? 9.851 -0.889 -2.654 1.00 76.06 161 HIS A CA 1
ATOM 1332 C C . HIS A 1 161 ? 10.015 -1.151 -1.156 1.00 76.06 161 HIS A C 1
ATOM 1334 O O . HIS A 1 161 ? 9.033 -1.426 -0.464 1.00 76.06 161 HIS A O 1
ATOM 1340 N N . VAL A 1 162 ? 11.230 -1.028 -0.615 1.00 78.44 162 VAL A N 1
ATOM 1341 C CA . VAL A 1 162 ? 11.522 -1.434 0.769 1.00 78.44 162 VAL A CA 1
ATOM 1342 C C . VAL A 1 162 ? 11.052 -0.388 1.776 1.00 78.44 162 VAL A C 1
ATOM 1344 O O . VAL A 1 162 ? 10.436 -0.745 2.781 1.00 78.44 162 VAL A O 1
ATOM 1347 N N . VAL A 1 163 ? 11.268 0.906 1.519 1.00 80.44 163 VAL A N 1
ATOM 1348 C CA . VAL A 1 163 ? 10.831 1.966 2.450 1.00 80.44 163 VAL A CA 1
ATOM 1349 C C . VAL A 1 163 ? 9.299 2.018 2.589 1.00 80.44 163 VAL A C 1
ATOM 1351 O O . VAL A 1 163 ? 8.812 1.998 3.726 1.00 80.44 163 VAL A O 1
ATOM 1354 N N . PRO A 1 164 ? 8.499 2.010 1.501 1.00 80.31 164 PRO A N 1
ATOM 1355 C CA . PRO A 1 164 ? 7.045 1.943 1.612 1.00 80.31 164 PRO A CA 1
ATOM 1356 C C . PRO A 1 164 ? 6.565 0.665 2.294 1.00 80.31 164 PRO A C 1
ATOM 1358 O O . PRO A 1 164 ? 5.624 0.726 3.087 1.00 80.31 164 PRO A O 1
ATOM 1361 N N . PHE A 1 165 ? 7.234 -0.466 2.053 1.00 84.31 165 PHE A N 1
ATOM 1362 C CA . PHE A 1 165 ? 6.932 -1.729 2.717 1.00 84.31 165 PHE A CA 1
ATOM 1363 C C . PHE A 1 165 ? 7.159 -1.660 4.234 1.00 84.31 165 PHE A C 1
ATOM 1365 O O . PHE A 1 165 ? 6.255 -1.981 5.006 1.00 84.31 165 PHE A O 1
ATOM 1372 N N . ILE A 1 166 ? 8.318 -1.166 4.684 1.00 85.31 166 ILE A N 1
ATOM 1373 C CA . ILE A 1 166 ? 8.614 -0.982 6.115 1.00 85.31 166 ILE A CA 1
ATOM 1374 C C . ILE A 1 166 ? 7.584 -0.046 6.759 1.00 85.31 166 ILE A C 1
ATOM 1376 O O . ILE A 1 166 ? 7.076 -0.338 7.846 1.00 85.31 166 ILE A O 1
ATOM 1380 N N . ASN A 1 167 ? 7.218 1.041 6.074 1.00 83.25 167 ASN A N 1
ATOM 1381 C CA . ASN A 1 167 ? 6.165 1.940 6.538 1.00 83.25 167 ASN A CA 1
ATOM 1382 C C . ASN A 1 167 ? 4.813 1.214 6.657 1.00 83.25 167 ASN A C 1
ATOM 1384 O O . ASN A 1 167 ? 4.160 1.335 7.695 1.00 83.25 167 ASN A O 1
ATOM 1388 N N . LYS A 1 168 ? 4.415 0.398 5.668 1.00 83.50 168 LYS A N 1
ATOM 1389 C CA . LYS A 1 168 ? 3.186 -0.416 5.742 1.00 83.50 168 LYS A CA 1
ATOM 1390 C C . LYS A 1 168 ? 3.214 -1.359 6.954 1.00 83.50 168 LYS A C 1
ATOM 1392 O O . LYS A 1 168 ? 2.234 -1.412 7.701 1.00 83.50 168 LYS A O 1
ATOM 1397 N N . VAL A 1 169 ? 4.335 -2.047 7.207 1.00 87.12 169 VAL A N 1
ATOM 1398 C CA . VAL A 1 169 ? 4.512 -2.940 8.372 1.00 87.12 169 VAL A CA 1
ATOM 1399 C C . VAL A 1 169 ? 4.370 -2.167 9.684 1.00 87.12 169 VAL A C 1
ATOM 1401 O O . VAL A 1 169 ? 3.636 -2.589 10.583 1.00 87.12 169 VAL A O 1
ATOM 1404 N N . TYR A 1 170 ? 5.030 -1.013 9.799 1.00 84.50 170 TYR A N 1
ATOM 1405 C CA . TYR A 1 170 ? 4.940 -0.158 10.981 1.00 84.50 170 TYR A CA 1
ATOM 1406 C C . TYR A 1 170 ? 3.492 0.259 11.266 1.00 84.50 170 TYR A C 1
ATOM 1408 O O . TYR A 1 170 ? 3.009 0.139 12.397 1.00 84.50 170 TYR A O 1
ATOM 1416 N N . VAL A 1 171 ? 2.772 0.698 10.231 1.00 81.12 171 VAL A N 1
ATOM 1417 C CA . VAL A 1 171 ? 1.370 1.113 10.339 1.00 81.12 171 VAL A CA 1
ATOM 1418 C C . VAL A 1 171 ? 0.475 -0.055 10.742 1.00 81.12 171 VAL A C 1
ATOM 1420 O O . VAL A 1 171 ? -0.339 0.095 11.655 1.00 81.12 171 VAL A O 1
ATOM 1423 N N . PHE A 1 172 ? 0.663 -1.233 10.146 1.00 85.44 172 PHE A N 1
ATOM 1424 C CA . PHE A 1 172 ? -0.073 -2.443 10.510 1.00 85.44 172 PHE A CA 1
ATOM 1425 C C . PHE A 1 172 ? 0.085 -2.790 11.998 1.00 85.44 172 PHE A C 1
ATOM 1427 O O . PHE A 1 172 ? -0.908 -2.994 12.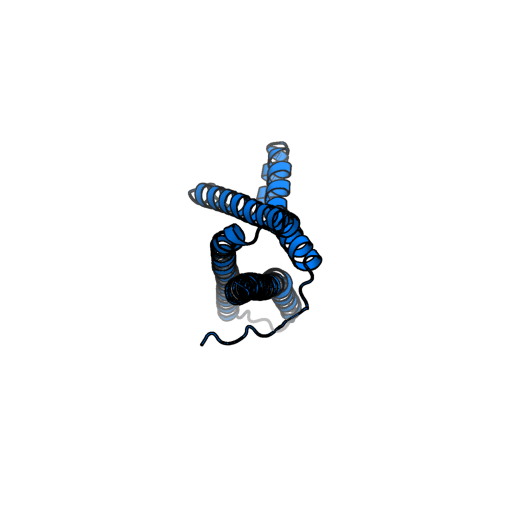704 1.00 85.44 172 PHE A O 1
ATOM 1434 N N . LEU A 1 173 ? 1.323 -2.793 12.507 1.00 84.69 173 LEU A N 1
ATOM 1435 C CA . LEU A 1 173 ? 1.603 -3.071 13.918 1.00 84.69 173 LEU A CA 1
ATOM 1436 C C . LEU A 1 173 ? 0.944 -2.042 14.843 1.00 84.69 173 LEU A C 1
ATOM 1438 O O . LEU A 1 173 ? 0.364 -2.414 15.867 1.00 84.69 173 LEU A O 1
ATOM 1442 N N . LYS A 1 174 ? 0.983 -0.756 14.475 1.00 81.81 174 LYS A N 1
ATOM 1443 C CA . LYS A 1 174 ? 0.354 0.318 15.254 1.00 81.81 174 LYS A CA 1
ATOM 1444 C C . LYS A 1 174 ? -1.169 0.227 15.269 1.00 81.81 174 LYS A C 1
ATOM 1446 O O . LYS A 1 174 ? -1.754 0.343 16.344 1.00 81.81 174 LYS A O 1
ATOM 1451 N N . ILE A 1 175 ? -1.805 -0.018 14.123 1.00 81.19 175 ILE A N 1
ATOM 1452 C CA . ILE A 1 175 ? -3.262 -0.195 14.030 1.00 81.19 175 ILE A CA 1
ATOM 1453 C C . ILE A 1 175 ? -3.691 -1.388 14.889 1.00 81.19 175 ILE A C 1
ATOM 1455 O O . ILE A 1 175 ? -4.603 -1.268 15.706 1.00 81.19 175 ILE A O 1
ATOM 1459 N N . ARG A 1 176 ? -2.987 -2.521 14.779 1.00 83.50 176 ARG A N 1
ATOM 1460 C CA . ARG A 1 176 ? -3.270 -3.722 15.576 1.00 83.50 176 ARG A CA 1
ATOM 1461 C C . ARG A 1 176 ? -3.140 -3.467 17.078 1.00 83.50 176 ARG A C 1
ATOM 1463 O O . ARG A 1 176 ? -4.001 -3.892 17.846 1.00 83.50 176 ARG A O 1
ATOM 1470 N N . ALA A 1 177 ? -2.081 -2.780 17.507 1.00 80.44 177 ALA A N 1
ATOM 1471 C CA . ALA A 1 177 ? -1.892 -2.421 18.911 1.00 80.44 177 ALA A CA 1
ATOM 1472 C C . ALA A 1 177 ? -3.000 -1.480 19.413 1.00 80.44 177 ALA A C 1
ATOM 1474 O O . ALA A 1 177 ? -3.518 -1.669 20.513 1.00 80.44 177 ALA A O 1
ATOM 1475 N N . TYR A 1 178 ? -3.403 -0.507 18.592 1.00 78.38 178 TYR A N 1
ATOM 1476 C CA . TYR A 1 178 ? -4.466 0.432 18.932 1.00 78.38 178 TYR A CA 1
ATOM 1477 C C . TYR A 1 178 ? -5.829 -0.252 19.084 1.00 78.38 178 TYR A C 1
ATOM 1479 O O . TYR A 1 178 ? -6.545 0.026 20.044 1.00 78.38 178 TYR A O 1
ATOM 1487 N N . ILE A 1 179 ? -6.184 -1.180 18.189 1.00 78.94 179 ILE A N 1
ATOM 1488 C CA . ILE A 1 179 ? -7.448 -1.925 18.294 1.00 78.94 179 ILE A CA 1
ATOM 1489 C C . ILE A 1 179 ? -7.491 -2.727 19.595 1.00 78.94 179 ILE A C 1
ATOM 1491 O O . ILE A 1 179 ? -8.454 -2.591 20.346 1.00 78.94 179 ILE A O 1
ATOM 1495 N N . LYS A 1 180 ? -6.415 -3.462 19.915 1.00 80.00 180 LYS A N 1
ATOM 1496 C CA . LYS A 1 180 ? -6.303 -4.205 21.181 1.00 80.00 180 LYS A CA 1
ATOM 1497 C C . LYS A 1 180 ? -6.463 -3.301 22.403 1.00 80.00 180 LYS A C 1
ATOM 1499 O O . LYS A 1 180 ? -7.096 -3.688 23.379 1.00 80.00 180 LYS A O 1
ATOM 1504 N N . TYR A 1 181 ? -5.900 -2.094 22.356 1.00 78.44 181 TYR A N 1
ATOM 1505 C CA . TYR A 1 181 ? -6.060 -1.113 23.428 1.00 78.44 181 TYR A CA 1
ATOM 1506 C C . TYR A 1 181 ? -7.518 -0.649 23.582 1.00 78.44 181 TYR A C 1
ATOM 1508 O O . TYR A 1 181 ? -8.028 -0.572 24.699 1.00 78.44 181 TYR A O 1
ATOM 1516 N N . VAL A 1 182 ? -8.204 -0.356 22.473 1.00 77.94 182 VAL A N 1
ATOM 1517 C CA . VAL A 1 182 ? -9.615 0.060 22.497 1.00 77.94 182 VAL A CA 1
ATOM 1518 C C . VAL A 1 182 ? -10.523 -1.067 22.993 1.00 77.94 182 VAL A C 1
ATOM 1520 O O . VAL A 1 182 ? -11.457 -0.797 23.744 1.00 77.94 182 VAL A O 1
ATOM 1523 N N . GLU A 1 183 ? -10.264 -2.310 22.591 1.00 77.81 183 GLU A N 1
ATOM 1524 C CA . GLU A 1 183 ? -10.990 -3.494 23.069 1.00 77.81 183 GLU A CA 1
ATOM 1525 C C . GLU A 1 183 ? -10.800 -3.686 24.576 1.00 77.81 183 GLU A C 1
ATOM 1527 O O . GLU A 1 183 ? -11.788 -3.712 25.306 1.00 77.81 183 GLU A O 1
ATOM 1532 N N . TYR A 1 184 ? -9.553 -3.662 25.056 1.00 79.44 184 TYR A N 1
ATOM 1533 C CA . TYR A 1 184 ? -9.236 -3.725 26.486 1.00 79.44 184 TYR A CA 1
ATOM 1534 C C . TYR A 1 184 ? -9.967 -2.644 27.296 1.00 79.44 184 TYR A C 1
ATOM 1536 O O . TYR A 1 184 ? -10.549 -2.920 28.342 1.00 79.44 184 TYR A O 1
ATOM 1544 N N . LYS A 1 185 ? -9.994 -1.399 26.799 1.00 79.38 185 LYS A N 1
ATOM 1545 C CA . LYS A 1 185 ? -10.692 -0.295 27.475 1.00 79.38 185 LYS A CA 1
ATOM 1546 C C . LYS A 1 185 ? -12.208 -0.475 27.535 1.00 79.38 185 LYS A C 1
ATOM 1548 O O . LYS A 1 185 ? -12.827 0.014 28.477 1.00 79.38 185 LYS A O 1
ATOM 1553 N N . LYS A 1 186 ? -12.808 -1.144 26.549 1.00 78.88 186 LYS A N 1
ATOM 1554 C CA . LYS A 1 186 ? -14.236 -1.485 26.577 1.00 78.88 186 LYS A CA 1
ATOM 1555 C C . LYS A 1 186 ? -14.517 -2.594 27.587 1.00 78.88 186 LYS A C 1
ATOM 1557 O O . LYS A 1 186 ? -15.443 -2.452 28.375 1.00 78.88 186 LYS A O 1
ATOM 1562 N N . GLU A 1 187 ? -13.682 -3.629 27.620 1.00 80.50 187 GLU A N 1
ATOM 1563 C CA . GLU A 1 187 ? -13.797 -4.728 28.587 1.00 80.50 187 GLU A CA 1
ATOM 1564 C C . GLU A 1 187 ? -13.654 -4.243 30.038 1.00 80.50 187 GLU A C 1
ATOM 1566 O O . GLU A 1 187 ? -14.466 -4.621 30.883 1.00 80.50 187 GLU A O 1
ATOM 1571 N N . GLU A 1 188 ? -12.690 -3.352 30.323 1.00 76.94 188 GLU A N 1
ATOM 1572 C CA . GLU A 1 188 ? -12.542 -2.709 31.643 1.00 76.94 188 GLU A CA 1
ATOM 1573 C C . GLU A 1 188 ? -13.791 -1.908 32.041 1.00 76.94 188 GLU A C 1
ATOM 1575 O O . GLU A 1 188 ? -14.196 -1.921 33.203 1.00 76.94 188 GLU A O 1
ATOM 1580 N N . ALA A 1 189 ? -14.407 -1.194 31.093 1.00 76.00 189 ALA A N 1
ATOM 1581 C CA . ALA A 1 189 ? -15.606 -0.407 31.366 1.00 76.00 189 ALA A CA 1
ATOM 1582 C C . ALA A 1 189 ? -16.807 -1.303 31.710 1.00 76.00 189 ALA A C 1
ATOM 1584 O O . ALA A 1 189 ? -17.558 -0.984 32.630 1.00 76.00 189 ALA A O 1
ATOM 1585 N N . GLU A 1 190 ? -16.954 -2.438 31.021 1.00 79.44 190 GLU A N 1
ATOM 1586 C CA . GLU A 1 190 ? -18.027 -3.411 31.262 1.00 79.44 190 GLU A CA 1
ATOM 1587 C C . GLU A 1 190 ? -17.861 -4.170 32.588 1.00 79.44 190 GLU A C 1
ATOM 1589 O O . GLU A 1 190 ? -18.851 -4.482 33.251 1.00 79.44 190 GLU A O 1
ATOM 1594 N N . THR A 1 191 ? -16.628 -4.467 33.012 1.00 75.56 191 THR A N 1
ATOM 1595 C CA . THR A 1 191 ? -16.393 -5.072 34.336 1.00 75.56 191 THR A CA 1
ATOM 1596 C C . THR A 1 191 ? -16.623 -4.069 35.467 1.00 75.56 191 THR A C 1
ATOM 1598 O O . THR A 1 191 ? -17.250 -4.425 36.461 1.00 75.56 191 THR A O 1
ATOM 1601 N N . CYS A 1 192 ? -16.198 -2.811 35.307 1.00 65.38 192 CYS A N 1
ATOM 1602 C CA . CYS A 1 192 ? -16.446 -1.745 36.288 1.00 65.38 192 CYS A CA 1
ATOM 1603 C C . CYS A 1 192 ? -17.924 -1.348 36.414 1.00 65.38 192 CYS A C 1
ATOM 1605 O O . CYS A 1 192 ? -18.332 -0.894 37.481 1.00 65.38 192 CYS A O 1
ATOM 1607 N N . SER A 1 193 ? -18.729 -1.462 35.350 1.00 64.25 193 SER A N 1
ATOM 1608 C CA . SER A 1 193 ? -20.175 -1.234 35.455 1.00 64.25 193 SER A CA 1
ATOM 1609 C C . SER A 1 193 ? -20.855 -2.371 36.213 1.00 64.25 193 SER A C 1
ATOM 1611 O O . SER A 1 193 ? -21.647 -2.109 37.103 1.00 64.25 193 SER A O 1
ATOM 1613 N N . LYS A 1 194 ? -20.475 -3.625 35.932 1.00 68.12 194 LYS A N 1
ATOM 1614 C CA . LYS A 1 194 ? -21.021 -4.811 36.612 1.00 68.12 194 LYS A CA 1
ATOM 1615 C C . LYS A 1 194 ? -20.618 -4.935 38.082 1.00 68.12 194 LYS A C 1
ATOM 1617 O O . LYS A 1 194 ? -21.266 -5.671 38.804 1.00 68.12 194 LYS A O 1
ATOM 1622 N N . SER A 1 195 ? -19.543 -4.276 38.520 1.00 61.91 195 SER A N 1
ATOM 1623 C CA . SER A 1 195 ? -19.129 -4.273 39.930 1.00 61.91 195 SER A CA 1
ATOM 1624 C C . SER A 1 195 ? -19.816 -3.191 40.771 1.00 61.91 195 SER A C 1
ATOM 1626 O O . SER A 1 195 ? -19.508 -3.072 41.955 1.00 61.91 195 SER A O 1
ATOM 1628 N N . LYS A 1 196 ? -20.627 -2.322 40.152 1.00 57.94 196 LYS A N 1
ATOM 1629 C CA . LYS A 1 196 ? -21.380 -1.255 40.831 1.00 57.94 196 LYS A CA 1
ATOM 1630 C C . LYS A 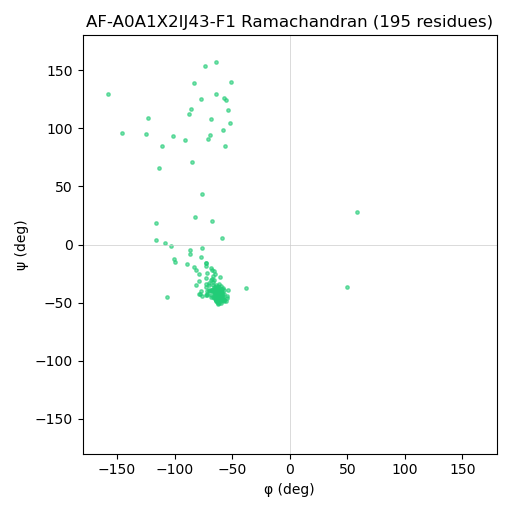1 196 ? -22.850 -1.608 41.066 1.00 57.94 196 LYS A C 1
ATOM 1632 O O . LYS A 1 196 ? -23.494 -0.885 41.823 1.00 57.94 196 LYS A O 1
ATOM 1637 N N . ASP A 1 197 ? -23.325 -2.675 40.432 1.00 50.53 197 ASP A N 1
ATOM 1638 C CA . ASP A 1 197 ? -24.634 -3.298 40.647 1.00 50.53 197 ASP A CA 1
ATOM 1639 C C . ASP A 1 197 ? -24.489 -4.481 41.617 1.00 50.53 197 ASP A C 1
ATOM 1641 O O . ASP A 1 197 ? -25.418 -4.698 42.426 1.00 50.53 197 ASP A O 1
#

Foldseek 3Di:
DDDQQDDPVPCDLVNLLVVLLVLLVVLCVVVVVVVVLVVDDPVVNVVVCCVVDVPDDPDDCVVVVVVVNVLSNVLSVLSNVSSVCSVVVPLPCVVVSLVSLVVVLVVLVVVLVVVVVVLVVVVVVVVVVVPPDDDPDPPPPPVPPVVVVSVVVVVVSCVVRVVVSVVSVVSSVVSVSVSVNVVVVVVVVVVVVVVVD

Solvent-accessible surface area (backbone atoms only — not comparable to full-atom values): 11296 Å² total; per-residue (Å²): 136,82,80,79,73,83,84,72,84,78,66,51,68,62,52,53,28,52,49,26,39,50,52,13,47,58,37,43,47,58,52,52,50,51,53,52,50,72,70,43,55,73,69,56,38,52,53,53,44,47,72,77,47,75,81,74,69,96,62,82,56,65,60,56,52,53,49,50,52,51,49,34,45,54,51,15,50,51,24,41,49,47,20,51,28,59,70,70,69,50,61,78,66,46,65,64,50,48,53,57,52,50,49,51,50,55,49,51,51,51,53,52,51,51,52,53,49,51,54,53,54,51,55,59,51,53,62,59,59,69,72,77,66,84,74,98,61,96,81,75,79,73,75,77,78,55,61,67,58,54,52,48,50,53,51,46,51,41,58,67,53,49,50,55,47,53,50,51,52,54,50,51,54,50,54,52,53,49,51,54,47,55,52,51,55,49,53,53,50,54,53,58,53,63,72,74,111

pLDDT: mean 71.28, std 13.68, range [35.94, 91.31]

Organism: NCBI:txid90262

Sequence (197 aa):
MGSRPLIYCCVPRAGMMTLTFWYGLTHWFGLFIIAILLSLSEEQFLWVKKIVDPDDQLGEDTLLDYLDCLACFVIGYAYFYMCYLAYKRNFKPINKLLYFFAADLVWGVGIILMAVHNEFKNTMKESKITVNELPEDPKKYEVQVETPIKFGLIFWLFLWHVVPFINKVYVFLKIRAYIKYVEYKKEEAETCSKSKD